Protein AF-A0A0F2P724-F1 (afdb_monomer_lite)

Radius of gyration: 30.45 Å; chains: 1; bounding box: 116×61×72 Å

pLDDT: mean 77.19, std 23.17, range [33.53, 98.69]

Sequence (211 aa):
MTTSTTKPRIDMAQFLTLSVNTLHNYFFNVPKEKSRRLYKEIAAGESVGIATLTVGDTKESGSKEPGNKEPGSKENGIKLKLCLDQSEFKGHLTFHLFQGALGMMLRNIADKIQRKADLNIFTSSETGEILIHLPGLVEDRGHLNVLVMGIAPSKTGALIKLQFLDSDQFRKDNPQAAAAAAANDSEPDSGEEESSASEQQHEHSGGQSPQ

Secondary structure (DSSP, 8-state):
------PPPPPHHHHHHHHHHHHHIIIIIS-HHHHHHHHHHHHTT--EEEEEEES---S-----------TT----EEEEEEEEE-TT--S---HHHHHHHHHHHHHHHHHHHHTT----EEE-TTT--EEEEEEEEEEETTEEEEEEEEEEEETTEEEEEEEEE-THHHHSS-HHHHHHHHTTS--------------------------

Foldseek 3Di:
DDPPPPQDDQDPLNVLVVVLVQLCCQQPVDPNVRNVVVVVCQVVVHWAWRDWAQSDDPDDPDDDDDDDDDPDDPRLTAIEIEHEACVQPDDDDDSVQVSQFSVQQSVQQVVCSVVVHDQCWDADPVQRKIWRPRWRWDDDPLDIWTWTWIWRDDPRHIYIYTYIDHCVVVCVVDVVNVVSNVVVPPDPPPDDDDDDDDDDDDDDDDDDDDD

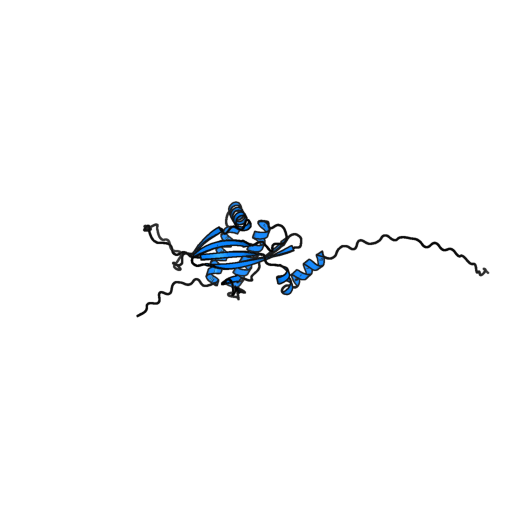Structure (mmCIF, N/CA/C/O backbone):
data_AF-A0A0F2P724-F1
#
_entry.id   AF-A0A0F2P724-F1
#
loop_
_atom_site.group_PDB
_atom_site.id
_atom_site.type_symbol
_atom_site.label_atom_id
_atom_site.label_alt_id
_atom_site.label_comp_id
_atom_site.label_asym_id
_atom_site.label_entity_id
_atom_site.label_seq_id
_atom_site.pdbx_PDB_ins_code
_atom_site.Cartn_x
_atom_site.Cartn_y
_atom_site.Cartn_z
_atom_site.occupancy
_atom_site.B_iso_or_equiv
_atom_site.auth_seq_id
_atom_site.auth_comp_id
_atom_site.auth_asym_id
_atom_site.auth_atom_id
_atom_site.pdbx_PDB_model_num
ATOM 1 N N . MET A 1 1 ? -24.849 6.753 37.876 1.00 36.88 1 MET A N 1
ATOM 2 C CA . MET A 1 1 ? -24.812 5.681 36.859 1.00 36.88 1 MET A CA 1
ATOM 3 C C . MET A 1 1 ? -24.185 6.259 35.601 1.00 36.88 1 MET A C 1
ATOM 5 O O . MET A 1 1 ? -24.828 7.041 34.918 1.00 36.88 1 MET A O 1
ATOM 9 N N . THR A 1 2 ? -22.905 5.991 35.354 1.00 37.28 2 THR A N 1
ATOM 10 C CA . THR A 1 2 ? -22.197 6.449 34.150 1.00 37.28 2 THR A CA 1
ATOM 11 C C . THR A 1 2 ? -22.374 5.401 33.056 1.00 37.28 2 THR A C 1
ATOM 13 O O . THR A 1 2 ? -21.782 4.326 33.126 1.00 37.28 2 THR A O 1
ATOM 16 N N . THR A 1 3 ? -23.214 5.676 32.061 1.00 39.97 3 THR A N 1
ATOM 17 C CA . THR A 1 3 ? -23.313 4.845 30.858 1.00 39.97 3 THR A CA 1
ATOM 18 C C . THR A 1 3 ? -22.093 5.116 29.981 1.00 39.97 3 THR A C 1
ATOM 20 O O . THR A 1 3 ? -22.039 6.118 29.269 1.00 39.97 3 THR A O 1
ATOM 23 N N . SER A 1 4 ? -21.086 4.246 30.060 1.00 36.34 4 SER A N 1
ATOM 24 C CA . SER A 1 4 ? -19.967 4.235 29.118 1.00 36.34 4 SER A CA 1
ATOM 25 C C . SER A 1 4 ? -20.488 3.834 27.740 1.00 36.34 4 SER A C 1
ATOM 27 O O . SER A 1 4 ? -20.669 2.654 27.455 1.00 36.34 4 SER A O 1
ATOM 29 N N . THR A 1 5 ? -20.745 4.819 26.882 1.00 33.53 5 THR A N 1
ATOM 30 C CA . THR A 1 5 ? -20.994 4.610 25.454 1.00 33.53 5 THR A CA 1
ATOM 31 C C . THR A 1 5 ? -19.710 4.079 24.819 1.00 33.53 5 THR A C 1
ATOM 33 O O . THR A 1 5 ? -18.821 4.843 24.439 1.00 33.53 5 THR A O 1
ATOM 36 N N . THR A 1 6 ? -19.573 2.758 24.736 1.00 40.94 6 THR A N 1
ATOM 37 C CA . THR A 1 6 ? -18.490 2.086 24.014 1.00 40.94 6 THR A CA 1
ATOM 38 C C . THR A 1 6 ? -18.683 2.324 22.521 1.00 40.94 6 THR A C 1
ATOM 40 O O . THR A 1 6 ? -19.369 1.586 21.820 1.00 40.94 6 THR A O 1
ATOM 43 N N . LYS A 1 7 ? -18.087 3.413 22.030 1.00 46.66 7 LYS A N 1
ATOM 44 C CA . LYS A 1 7 ? -17.937 3.683 20.599 1.00 46.66 7 LYS A CA 1
ATOM 45 C C . LYS A 1 7 ? -17.267 2.457 19.954 1.00 46.66 7 LYS A C 1
ATOM 47 O O . LYS A 1 7 ? -16.232 2.033 20.478 1.00 46.66 7 LYS A O 1
ATOM 52 N N . PRO A 1 8 ? -17.808 1.879 18.866 1.00 49.69 8 PRO A N 1
ATOM 53 C CA . PRO A 1 8 ? -17.185 0.719 18.245 1.00 49.69 8 PRO A CA 1
ATOM 54 C C . PRO A 1 8 ? -15.768 1.095 17.803 1.00 49.69 8 PRO A C 1
ATOM 56 O O . PRO A 1 8 ? -15.571 2.069 17.072 1.00 49.69 8 PRO A O 1
ATOM 59 N N . ARG A 1 9 ? -14.771 0.368 18.309 1.00 62.56 9 ARG A N 1
ATOM 60 C CA . ARG A 1 9 ? -13.374 0.490 17.888 1.00 62.56 9 ARG A CA 1
ATOM 61 C C . ARG A 1 9 ? -13.137 -0.573 16.824 1.00 62.56 9 ARG A C 1
ATOM 63 O O . ARG A 1 9 ? -13.278 -1.752 17.123 1.00 62.56 9 ARG A O 1
ATOM 70 N N . ILE A 1 10 ? -12.815 -0.153 15.603 1.00 71.62 10 ILE A N 1
ATOM 71 C CA . ILE A 1 10 ? -12.308 -1.070 14.576 1.00 71.62 10 ILE A CA 1
ATOM 72 C C . ILE A 1 10 ? -10.953 -1.583 15.070 1.00 71.62 10 ILE A C 1
ATOM 74 O O . ILE A 1 10 ? -10.085 -0.774 15.410 1.00 71.62 10 ILE A O 1
ATOM 78 N N . ASP A 1 11 ? -10.789 -2.903 15.153 1.00 83.75 11 ASP A N 1
ATOM 79 C CA . ASP A 1 11 ? -9.491 -3.502 15.469 1.00 83.75 11 ASP A CA 1
ATOM 80 C C . ASP A 1 11 ? -8.551 -3.471 14.246 1.00 83.75 11 ASP A C 1
ATOM 82 O O . ASP A 1 11 ? -8.979 -3.274 13.106 1.00 83.75 11 ASP A O 1
ATOM 86 N N . MET A 1 12 ? -7.244 -3.636 14.466 1.00 85.94 12 MET A N 1
ATOM 87 C CA . MET A 1 12 ? -6.259 -3.512 13.384 1.00 85.94 12 MET A CA 1
ATOM 88 C C . MET A 1 12 ? -6.450 -4.565 12.282 1.00 85.94 12 MET A C 1
ATOM 90 O O . MET A 1 12 ? -6.282 -4.260 11.104 1.00 85.94 12 MET A O 1
ATOM 94 N N . ALA A 1 13 ? -6.839 -5.792 12.632 1.00 86.94 13 ALA A N 1
ATOM 95 C CA . ALA A 1 13 ? -7.045 -6.855 11.652 1.00 86.94 13 ALA A CA 1
ATOM 96 C C . ALA A 1 13 ? -8.254 -6.556 10.750 1.00 86.94 13 ALA A C 1
ATOM 98 O O . ALA A 1 13 ? -8.183 -6.739 9.533 1.00 86.94 13 ALA A O 1
ATOM 99 N N . GLN A 1 14 ? -9.340 -6.030 11.318 1.00 87.69 14 GLN A N 1
ATOM 100 C CA . GLN A 1 14 ? -10.505 -5.545 10.582 1.00 87.69 14 GLN A CA 1
ATOM 101 C C . GLN A 1 14 ? -10.135 -4.363 9.685 1.00 87.69 14 GLN A C 1
ATOM 103 O O . GLN A 1 14 ? -10.486 -4.358 8.504 1.00 87.69 14 GLN A O 1
ATOM 108 N N . PHE A 1 15 ? -9.385 -3.389 10.209 1.00 88.62 15 PHE A N 1
ATOM 109 C CA . PHE A 1 15 ? -8.918 -2.246 9.425 1.00 88.62 15 PHE A CA 1
ATOM 110 C C . PHE A 1 15 ? -8.060 -2.685 8.231 1.00 88.62 15 PHE A C 1
ATOM 112 O O . PHE A 1 15 ? -8.275 -2.221 7.109 1.00 88.62 15 PHE A O 1
ATOM 119 N N . LEU A 1 16 ? -7.115 -3.602 8.447 1.00 91.75 16 LEU A N 1
ATOM 120 C CA . LEU A 1 16 ? -6.257 -4.131 7.390 1.00 91.75 16 LEU A CA 1
ATOM 121 C C . LEU A 1 16 ? -7.041 -4.956 6.380 1.00 91.75 16 LEU A C 1
ATOM 123 O O . LEU A 1 16 ? -6.823 -4.795 5.187 1.00 91.75 16 LEU A O 1
ATOM 127 N N . THR A 1 17 ? -8.000 -5.766 6.823 1.00 92.88 17 THR A N 1
ATOM 128 C CA . THR A 1 17 ? -8.885 -6.512 5.917 1.00 92.88 17 THR A CA 1
ATOM 129 C C . THR A 1 17 ? -9.632 -5.557 4.982 1.00 92.88 17 THR A C 1
ATOM 131 O O . THR A 1 17 ? -9.644 -5.747 3.767 1.00 92.88 17 THR A O 1
ATOM 134 N N . LEU A 1 18 ? -10.208 -4.483 5.531 1.00 92.38 18 LEU A N 1
ATOM 135 C CA . LEU A 1 18 ? -10.899 -3.456 4.747 1.00 92.38 18 LEU A CA 1
ATOM 136 C C . LEU A 1 18 ? -9.941 -2.727 3.799 1.00 92.38 18 LEU A C 1
ATOM 138 O O . LEU A 1 18 ? -10.279 -2.506 2.636 1.00 92.38 18 LEU A O 1
ATOM 142 N N . SER A 1 19 ? -8.742 -2.393 4.273 1.00 92.69 19 SER A N 1
ATOM 143 C CA . SER A 1 19 ? -7.709 -1.719 3.482 1.00 92.69 19 SER A CA 1
ATOM 144 C C . SER A 1 19 ? -7.238 -2.586 2.315 1.00 92.69 19 SER A C 1
ATOM 146 O O . SER A 1 19 ? -7.222 -2.122 1.178 1.00 92.69 19 SER A O 1
ATOM 148 N N . VAL A 1 20 ? -6.939 -3.863 2.567 1.00 95.06 20 VAL A N 1
ATOM 149 C CA . VAL A 1 20 ? -6.518 -4.836 1.552 1.00 95.06 20 VAL A CA 1
ATOM 150 C C . VAL A 1 20 ? -7.600 -5.017 0.497 1.00 95.06 20 VAL A C 1
ATOM 152 O O . VAL A 1 20 ? -7.312 -4.893 -0.690 1.00 95.06 20 VAL A O 1
ATOM 155 N N . ASN A 1 21 ? -8.852 -5.222 0.912 1.00 95.44 21 ASN A N 1
ATOM 156 C CA . ASN A 1 21 ? -9.972 -5.369 -0.018 1.00 95.44 21 ASN A CA 1
ATOM 157 C C . ASN A 1 21 ? -10.201 -4.098 -0.844 1.00 95.44 21 ASN A C 1
ATOM 159 O O . ASN A 1 21 ? -10.448 -4.178 -2.047 1.00 95.44 21 ASN A O 1
ATOM 163 N N . THR A 1 22 ? -10.077 -2.923 -0.221 1.00 95.44 22 THR A N 1
ATOM 164 C CA . THR A 1 22 ? -10.205 -1.635 -0.913 1.00 95.44 22 THR A CA 1
ATOM 165 C C . THR A 1 22 ? -9.114 -1.492 -1.972 1.00 95.44 22 THR A C 1
ATOM 167 O O . THR A 1 22 ? -9.423 -1.277 -3.142 1.00 95.44 22 THR A O 1
ATOM 170 N N . LEU A 1 23 ? -7.844 -1.678 -1.605 1.00 97.44 23 LEU A N 1
ATOM 171 C CA . LEU A 1 23 ? -6.720 -1.573 -2.538 1.00 97.44 23 LEU A CA 1
ATOM 172 C C . LEU A 1 23 ? -6.806 -2.614 -3.656 1.00 97.44 23 LEU A C 1
ATOM 174 O O . LEU A 1 23 ? -6.613 -2.274 -4.824 1.00 97.44 23 LEU A O 1
ATOM 178 N N . HIS A 1 24 ? -7.166 -3.854 -3.323 1.00 97.50 24 HIS A N 1
ATOM 179 C CA . HIS A 1 24 ? -7.385 -4.895 -4.318 1.00 97.50 24 HIS A CA 1
ATOM 180 C C . HIS A 1 24 ? -8.460 -4.465 -5.326 1.00 97.50 24 HIS A C 1
ATOM 182 O O . HIS A 1 24 ? -8.266 -4.556 -6.536 1.00 97.50 24 HIS A O 1
ATOM 188 N N . ASN A 1 25 ? -9.578 -3.914 -4.849 1.00 96.44 25 ASN A N 1
ATOM 189 C CA . ASN A 1 25 ? -10.644 -3.459 -5.730 1.00 96.44 25 ASN A CA 1
ATOM 190 C C . ASN A 1 25 ? -10.170 -2.342 -6.679 1.00 96.44 25 ASN A C 1
ATOM 192 O O . ASN A 1 25 ? -10.345 -2.447 -7.891 1.00 96.44 25 ASN A O 1
ATOM 196 N N . TYR A 1 26 ? -9.506 -1.312 -6.144 1.00 96.88 26 TYR A N 1
ATOM 197 C CA . TYR A 1 26 ? -9.049 -0.144 -6.909 1.00 96.88 26 TYR A CA 1
ATOM 198 C C . TYR A 1 26 ? -7.956 -0.442 -7.945 1.00 96.88 26 TYR A C 1
ATOM 200 O O . TYR A 1 26 ? -7.881 0.250 -8.965 1.00 96.88 26 TYR A O 1
ATOM 208 N N . PHE A 1 27 ? -7.111 -1.447 -7.714 1.00 98.06 27 PHE A N 1
ATOM 209 C CA . PHE A 1 27 ? -5.976 -1.737 -8.597 1.00 98.06 27 PHE A CA 1
ATOM 210 C C . PHE A 1 27 ? -6.113 -3.021 -9.421 1.00 98.06 27 PHE A C 1
ATOM 212 O O . PHE A 1 27 ? -5.366 -3.177 -10.386 1.00 98.06 27 PHE A O 1
ATOM 219 N N . PHE A 1 28 ? -7.058 -3.908 -9.089 1.00 97.94 28 PHE A N 1
ATOM 220 C CA . PHE A 1 28 ? -7.191 -5.213 -9.752 1.00 97.94 28 PHE A CA 1
ATOM 221 C C . PHE A 1 28 ? -8.598 -5.516 -10.281 1.00 97.94 28 PHE A C 1
ATOM 223 O O . PHE A 1 28 ? -8.707 -6.213 -11.285 1.00 97.94 28 PHE A O 1
ATOM 230 N N . ASN A 1 29 ? -9.664 -4.981 -9.671 1.00 96.56 29 ASN A N 1
ATOM 231 C CA . ASN A 1 29 ? -11.043 -5.338 -10.050 1.00 96.56 29 ASN A CA 1
ATOM 232 C C . ASN A 1 29 ? -11.779 -4.260 -10.862 1.00 96.56 29 ASN A C 1
ATOM 234 O O . ASN A 1 29 ? -12.839 -4.530 -11.427 1.00 96.56 29 ASN A O 1
ATOM 238 N N . VAL A 1 30 ? -11.257 -3.035 -10.921 1.00 94.81 30 VAL A N 1
ATOM 239 C CA . VAL A 1 30 ? -11.812 -1.965 -11.766 1.00 94.81 30 VAL A CA 1
ATOM 240 C C . VAL A 1 30 ? -11.140 -1.948 -13.148 1.00 94.81 30 VAL A C 1
ATOM 242 O O . VAL A 1 30 ? -10.042 -2.482 -13.305 1.00 94.81 30 VAL A O 1
ATOM 245 N N . PRO A 1 31 ? -11.752 -1.306 -14.165 1.00 97.50 31 PRO A N 1
ATOM 246 C CA . PRO A 1 31 ? -11.112 -1.123 -15.466 1.00 97.50 31 PRO A CA 1
ATOM 247 C C . PRO A 1 31 ? -9.717 -0.495 -15.355 1.00 97.50 31 PRO A C 1
ATOM 249 O O . PRO A 1 31 ? -9.506 0.444 -14.578 1.00 97.50 31 PRO A O 1
ATOM 252 N N . LYS A 1 32 ? -8.780 -0.986 -16.172 1.00 95.56 32 LYS A N 1
ATOM 253 C CA . LYS A 1 32 ? -7.346 -0.647 -16.130 1.00 95.56 32 LYS A CA 1
ATOM 254 C C . LYS A 1 32 ? -7.085 0.857 -16.220 1.00 95.56 32 LYS A C 1
ATOM 256 O O . LYS A 1 32 ? -6.136 1.358 -15.621 1.00 95.56 32 LYS A O 1
ATOM 261 N N . GLU A 1 33 ? -7.928 1.588 -16.937 1.00 97.56 33 GLU A N 1
ATOM 262 C CA . GLU A 1 33 ? -7.869 3.041 -17.091 1.00 97.56 33 GLU A CA 1
ATOM 263 C C . GLU A 1 33 ? -8.067 3.753 -15.747 1.00 97.56 33 GLU A C 1
ATOM 265 O O . GLU A 1 33 ? -7.334 4.693 -15.435 1.00 97.56 33 GLU A O 1
ATOM 270 N N . LYS A 1 34 ? -9.010 3.280 -14.920 1.00 96.94 34 LYS A N 1
ATOM 271 C CA . LYS A 1 34 ? -9.285 3.848 -13.591 1.00 96.94 34 LYS A CA 1
ATOM 272 C C . LYS A 1 34 ? -8.135 3.573 -12.627 1.00 96.94 34 LYS A C 1
ATOM 274 O O . LYS A 1 34 ? -7.678 4.499 -11.961 1.00 96.94 34 LYS A O 1
ATOM 279 N N . SER A 1 35 ? -7.620 2.343 -12.606 1.00 97.75 35 SER A N 1
ATOM 280 C CA . SER A 1 35 ? -6.461 1.987 -11.777 1.00 97.75 35 SER A CA 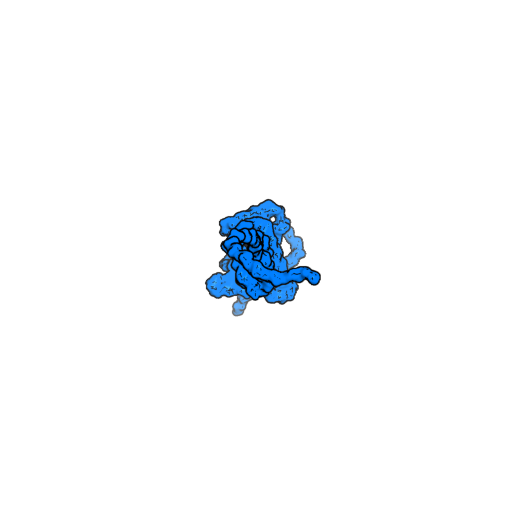1
ATOM 281 C C . SER A 1 35 ? -5.218 2.788 -12.163 1.00 97.75 35 SER A C 1
ATOM 283 O O . SER A 1 35 ? -4.510 3.292 -11.296 1.00 97.75 35 SER A O 1
ATOM 285 N N . ARG A 1 36 ? -4.973 2.972 -13.469 1.00 98.12 36 ARG A N 1
ATOM 286 C CA . ARG A 1 36 ? -3.859 3.792 -13.969 1.00 98.12 36 ARG A CA 1
ATOM 287 C C . ARG A 1 36 ? -4.011 5.262 -13.630 1.00 98.12 36 ARG A C 1
ATOM 289 O O . ARG A 1 36 ? -3.006 5.911 -13.362 1.00 98.12 36 ARG A O 1
ATOM 296 N N . ARG A 1 37 ? -5.233 5.794 -13.666 1.00 98.06 37 ARG A N 1
ATOM 297 C CA . ARG A 1 37 ? -5.498 7.172 -13.251 1.00 98.06 37 ARG A CA 1
ATOM 298 C C . ARG A 1 37 ? -5.157 7.365 -11.775 1.00 98.06 37 ARG A C 1
ATOM 300 O O . ARG A 1 37 ? -4.348 8.233 -11.478 1.00 98.06 37 ARG A O 1
ATOM 307 N N . LEU A 1 38 ? -5.688 6.515 -10.895 1.00 98.12 38 LEU A N 1
ATOM 308 C CA . LEU A 1 38 ? -5.377 6.576 -9.466 1.00 98.12 38 LEU A CA 1
ATOM 309 C C . LEU A 1 38 ? -3.871 6.435 -9.210 1.00 98.12 38 LEU A C 1
ATOM 311 O O . LEU A 1 38 ? -3.312 7.204 -8.439 1.00 98.12 38 LEU A O 1
ATOM 315 N N . TYR A 1 39 ? -3.207 5.493 -9.890 1.00 98.56 39 TYR A N 1
ATOM 316 C CA . TYR A 1 39 ? -1.754 5.343 -9.807 1.00 98.56 39 TYR A CA 1
ATOM 317 C C . TYR A 1 39 ? -1.013 6.630 -10.185 1.00 98.56 39 TYR A C 1
ATOM 319 O O . TYR A 1 39 ? -0.100 7.027 -9.475 1.00 98.56 39 TYR A O 1
ATOM 327 N N . LYS A 1 40 ? -1.398 7.292 -11.283 1.00 98.31 40 LYS A N 1
ATOM 328 C CA . LYS A 1 40 ? -0.759 8.546 -11.708 1.00 98.31 40 LYS A CA 1
ATOM 329 C C . LYS A 1 40 ? -0.914 9.652 -10.665 1.00 98.31 40 LYS A C 1
ATOM 331 O O . LYS A 1 40 ? 0.051 10.364 -10.427 1.00 98.31 40 LYS A O 1
ATOM 336 N N . GLU A 1 41 ? -2.096 9.772 -10.062 1.00 98.31 41 GLU A N 1
ATOM 337 C CA . GLU A 1 41 ? -2.372 10.758 -9.008 1.00 98.31 41 GLU A CA 1
ATOM 338 C C . GLU A 1 41 ? -1.454 10.506 -7.794 1.00 98.31 41 GLU A C 1
ATOM 340 O O . GLU A 1 41 ? -0.684 11.379 -7.401 1.00 98.31 41 GLU A O 1
ATOM 345 N N . ILE A 1 42 ? -1.415 9.277 -7.262 1.00 98.38 42 ILE A N 1
ATOM 346 C CA . ILE A 1 42 ? -0.565 8.974 -6.094 1.00 98.38 42 ILE A CA 1
ATOM 347 C C . ILE A 1 42 ? 0.938 8.986 -6.413 1.00 98.38 42 ILE A C 1
ATOM 349 O O . ILE A 1 42 ? 1.726 9.398 -5.569 1.00 98.38 42 ILE A O 1
ATOM 353 N N . ALA A 1 43 ? 1.353 8.583 -7.620 1.00 97.00 43 ALA A N 1
ATOM 354 C CA . ALA A 1 43 ? 2.754 8.620 -8.052 1.00 97.00 43 ALA A CA 1
ATOM 355 C C . ALA A 1 43 ? 3.264 10.051 -8.293 1.00 97.00 43 ALA A C 1
ATOM 357 O O . ALA A 1 43 ? 4.472 10.280 -8.276 1.00 97.00 43 ALA A O 1
ATOM 358 N N . ALA A 1 44 ? 2.360 11.019 -8.480 1.00 96.75 44 ALA A N 1
ATOM 359 C CA . ALA A 1 44 ? 2.680 12.446 -8.477 1.00 96.75 44 ALA A CA 1
ATOM 360 C C . ALA A 1 44 ? 2.827 13.027 -7.054 1.00 96.75 44 ALA A C 1
ATOM 362 O O . ALA A 1 44 ? 3.082 14.221 -6.905 1.00 96.75 44 ALA A O 1
ATOM 363 N N . GLY A 1 45 ? 2.675 12.201 -6.011 1.00 94.44 45 GLY A N 1
ATOM 364 C CA . GLY A 1 45 ? 2.746 12.607 -4.606 1.00 94.44 45 GLY A CA 1
ATOM 365 C C . GLY A 1 45 ? 1.404 13.045 -4.014 1.00 94.44 45 GLY A C 1
ATOM 366 O O . GLY A 1 45 ? 1.364 13.546 -2.888 1.00 94.44 45 GLY A O 1
ATOM 367 N N . GLU A 1 46 ? 0.291 12.871 -4.733 1.00 96.75 46 GLU A N 1
ATOM 368 C CA . GLU A 1 46 ? -1.024 13.245 -4.217 1.00 96.75 46 GLU A CA 1
ATOM 369 C C . GLU A 1 46 ? -1.542 12.253 -3.163 1.00 96.75 46 GLU A C 1
ATOM 371 O O . GLU A 1 46 ? -1.249 11.056 -3.168 1.00 96.75 46 GLU A O 1
ATOM 376 N N . SER A 1 47 ? -2.375 12.765 -2.253 1.00 96.62 47 SER A N 1
ATOM 377 C CA . SER A 1 47 ? -3.135 11.952 -1.300 1.00 96.62 47 SER A CA 1
ATOM 378 C C . SER A 1 47 ? -4.597 11.866 -1.730 1.00 96.62 47 SER A C 1
ATOM 380 O O . SER A 1 47 ? -5.375 12.797 -1.503 1.00 96.62 47 SER A O 1
ATOM 382 N N . VAL A 1 48 ? -4.988 10.732 -2.305 1.00 97.31 48 VAL A N 1
ATOM 383 C CA . VAL A 1 48 ? -6.305 10.528 -2.921 1.00 97.31 48 VAL A CA 1
ATOM 384 C C . VAL A 1 48 ? -7.256 9.828 -1.951 1.00 97.31 48 VAL A C 1
ATOM 386 O O . VAL A 1 48 ? -6.889 8.860 -1.292 1.00 97.31 48 VAL A O 1
ATOM 389 N N . GLY A 1 49 ? -8.498 10.304 -1.832 1.00 95.88 49 GLY A N 1
ATOM 390 C CA . GLY A 1 49 ? -9.527 9.633 -1.030 1.00 95.88 49 GLY A CA 1
ATOM 391 C C . GLY A 1 49 ? -10.032 8.360 -1.714 1.00 95.88 49 GLY A C 1
ATOM 392 O O . GLY A 1 49 ? -10.484 8.429 -2.853 1.00 95.88 49 GLY A O 1
ATOM 393 N N . ILE A 1 50 ? -9.991 7.220 -1.018 1.00 94.06 50 ILE A N 1
ATOM 394 C CA . ILE A 1 50 ? -10.333 5.904 -1.597 1.00 94.06 50 ILE A CA 1
ATOM 395 C C . ILE A 1 50 ? -11.518 5.210 -0.920 1.00 94.06 50 ILE A C 1
ATOM 397 O O . ILE A 1 50 ? -12.152 4.360 -1.527 1.00 94.06 50 ILE A O 1
ATOM 401 N N . ALA A 1 51 ? -11.860 5.549 0.323 1.00 90.25 51 ALA A N 1
ATOM 402 C CA . ALA A 1 51 ? -13.039 4.985 0.981 1.00 90.25 51 ALA A CA 1
ATOM 403 C C . ALA A 1 51 ? -13.484 5.844 2.167 1.00 90.25 51 ALA A C 1
ATOM 405 O O . ALA A 1 51 ? -12.727 6.658 2.694 1.00 90.25 51 ALA A O 1
ATOM 406 N N . THR A 1 52 ? -14.720 5.641 2.612 1.00 87.31 52 THR A N 1
ATOM 407 C CA . THR A 1 52 ? -15.208 6.124 3.907 1.00 87.31 52 THR A CA 1
ATOM 408 C C . THR A 1 52 ? -15.816 4.936 4.638 1.00 87.31 52 THR A C 1
ATOM 410 O O . THR A 1 52 ? -16.781 4.354 4.155 1.00 87.31 52 THR A O 1
ATOM 413 N N . LEU A 1 53 ? -15.238 4.549 5.774 1.00 79.12 53 LEU A N 1
ATOM 414 C CA . LEU A 1 53 ? -15.742 3.445 6.586 1.00 79.12 53 LEU A CA 1
ATOM 415 C C . LEU A 1 53 ? -16.820 3.972 7.528 1.00 79.12 53 LEU A C 1
ATOM 417 O O . LEU A 1 53 ? -16.527 4.761 8.427 1.00 79.12 53 LEU A O 1
ATOM 421 N N . THR A 1 54 ? -18.062 3.542 7.351 1.00 73.25 54 THR A N 1
ATOM 422 C CA . THR A 1 54 ? -19.149 3.861 8.277 1.00 73.25 54 THR A CA 1
ATOM 423 C C . THR A 1 54 ? -19.091 2.916 9.472 1.00 73.25 54 THR A C 1
ATOM 425 O O . THR A 1 54 ? -19.264 1.706 9.343 1.00 73.25 54 THR A O 1
ATOM 428 N N . VAL A 1 55 ? -18.825 3.463 10.659 1.00 62.09 55 VAL A N 1
ATOM 429 C CA . VAL A 1 55 ? -18.854 2.693 11.907 1.00 62.09 55 VAL A CA 1
ATOM 430 C C . VAL A 1 55 ? -20.306 2.597 12.370 1.00 62.09 55 VAL A C 1
ATOM 432 O O . VAL A 1 55 ? -20.779 3.435 13.134 1.00 62.09 55 VAL A O 1
ATOM 435 N N . GLY A 1 56 ? -21.022 1.604 11.854 1.00 52.28 56 GLY A N 1
ATOM 436 C CA . GLY A 1 56 ? -22.427 1.365 12.170 1.00 52.28 56 GLY A CA 1
ATOM 437 C C . GLY A 1 56 ? -23.069 0.479 11.118 1.00 52.28 56 GLY A C 1
ATOM 438 O O . GLY A 1 56 ? -23.621 1.013 10.172 1.00 52.28 56 GLY A O 1
ATOM 439 N N . ASP A 1 57 ? -22.873 -0.837 11.259 1.00 42.03 57 ASP A N 1
ATOM 440 C CA . ASP A 1 57 ? -23.757 -1.936 10.822 1.00 42.03 57 ASP A CA 1
ATOM 441 C C . ASP A 1 57 ? -22.946 -3.202 10.504 1.00 42.03 57 ASP A C 1
ATOM 443 O O . ASP A 1 57 ? -22.882 -3.693 9.382 1.00 42.03 57 ASP A O 1
ATOM 447 N N . THR A 1 58 ? -22.367 -3.818 11.538 1.00 40.19 58 THR A N 1
ATOM 448 C CA . THR A 1 58 ? -22.257 -5.283 11.565 1.00 40.19 58 THR A CA 1
ATOM 449 C C . THR A 1 58 ? -23.630 -5.859 11.910 1.00 40.19 58 THR A C 1
ATOM 451 O O . THR A 1 58 ? -23.843 -6.387 12.997 1.00 40.19 58 THR A O 1
ATOM 454 N N . LYS A 1 59 ? -24.583 -5.735 10.982 1.00 37.06 59 LYS A N 1
ATOM 455 C CA . LYS A 1 59 ? -25.749 -6.617 10.879 1.00 37.06 59 LYS A CA 1
ATOM 456 C C . LYS A 1 59 ? -26.094 -6.807 9.408 1.00 37.06 59 LYS A C 1
ATOM 458 O O . LYS A 1 59 ? -26.450 -5.857 8.732 1.00 37.06 59 LYS A O 1
ATOM 463 N N . GLU A 1 60 ? -25.929 -8.055 8.984 1.00 34.09 60 GLU A N 1
ATOM 464 C CA . GLU A 1 60 ? -26.587 -8.736 7.868 1.00 34.09 60 GLU A CA 1
ATOM 465 C C . GLU A 1 60 ? -26.803 -7.966 6.559 1.00 34.09 60 GLU A C 1
ATOM 467 O O . GLU A 1 60 ? -27.631 -7.071 6.430 1.00 34.09 60 GLU A O 1
ATOM 472 N N . SER A 1 61 ? -26.146 -8.494 5.525 1.00 43.06 61 SER A N 1
ATOM 473 C CA . SER A 1 61 ? -26.711 -8.617 4.183 1.00 43.06 61 SER A CA 1
ATOM 474 C C . SER A 1 61 ? -28.209 -8.949 4.257 1.00 43.06 61 SER A C 1
ATOM 476 O O . SER A 1 61 ? -28.588 -10.096 4.475 1.00 43.06 61 SER A O 1
ATOM 478 N N . GLY A 1 62 ? -29.055 -7.943 4.075 1.00 33.97 62 GLY A N 1
ATOM 479 C CA . GLY A 1 62 ? -30.500 -8.072 4.156 1.00 33.97 62 GLY A CA 1
ATOM 480 C C . GLY A 1 62 ? -31.146 -6.788 3.667 1.00 33.97 62 GLY A C 1
ATOM 481 O O . GLY A 1 62 ? -31.189 -5.794 4.384 1.00 33.97 62 GLY A O 1
ATOM 482 N N . SER A 1 63 ? -31.586 -6.821 2.413 1.00 46.47 63 SER A N 1
ATOM 483 C CA . SER A 1 63 ? -32.430 -5.854 1.713 1.00 46.47 63 SER A CA 1
ATOM 484 C C . SER A 1 63 ? -33.180 -4.878 2.630 1.00 46.47 63 SER A C 1
ATOM 486 O O . SER A 1 63 ? -34.078 -5.287 3.364 1.00 46.47 63 SER A O 1
ATOM 488 N N . LYS A 1 64 ? -32.886 -3.577 2.533 1.00 33.75 64 LYS A N 1
ATOM 489 C CA . LYS A 1 64 ? -33.812 -2.531 2.984 1.00 33.75 64 LYS A CA 1
ATOM 490 C C . LYS A 1 64 ? -33.966 -1.452 1.920 1.00 33.75 64 LYS A C 1
ATOM 492 O O . LYS A 1 64 ? -32.991 -0.888 1.433 1.00 33.75 64 LYS A O 1
ATOM 497 N N . GLU A 1 65 ? -35.228 -1.253 1.559 1.00 36.34 65 GLU A N 1
ATOM 498 C CA . GLU A 1 65 ? -35.768 -0.275 0.620 1.00 36.34 65 GLU A CA 1
ATOM 499 C C . GLU A 1 65 ? -35.333 1.176 0.909 1.00 36.34 65 GLU A C 1
ATOM 501 O O . GLU A 1 65 ? -34.989 1.511 2.048 1.00 36.34 65 GLU A O 1
ATOM 506 N N . PRO A 1 66 ? -35.383 2.068 -0.101 1.00 45.62 66 PRO A N 1
ATOM 507 C CA . PRO A 1 66 ? -34.982 3.462 0.034 1.00 45.62 66 PRO A CA 1
ATOM 508 C C . PRO A 1 66 ? -36.080 4.270 0.744 1.00 45.62 66 PRO A C 1
ATOM 510 O O . PRO A 1 66 ? -36.907 4.922 0.113 1.00 45.62 66 PRO A O 1
ATOM 513 N N . GLY A 1 67 ? -36.095 4.229 2.074 1.00 40.97 67 GLY A N 1
ATOM 514 C CA . GLY A 1 67 ? -36.961 5.060 2.912 1.00 40.97 67 GLY A CA 1
ATOM 515 C C . GLY A 1 67 ? -36.210 6.255 3.502 1.00 40.97 67 GLY A C 1
ATOM 516 O O . GLY A 1 67 ? -35.385 6.074 4.388 1.00 40.97 67 GLY A O 1
ATOM 517 N N . ASN A 1 68 ? -36.512 7.457 3.000 1.00 44.38 68 ASN A N 1
ATOM 518 C CA . ASN A 1 68 ? -36.319 8.781 3.617 1.00 44.38 68 ASN A CA 1
ATOM 519 C C . ASN A 1 68 ? -35.035 9.013 4.456 1.00 44.38 68 ASN A C 1
ATOM 521 O O . ASN A 1 68 ? -35.029 8.856 5.675 1.00 44.38 68 ASN A O 1
ATOM 525 N N . LYS A 1 69 ? -33.961 9.511 3.821 1.00 38.75 69 LYS A N 1
ATOM 526 C CA . LYS A 1 69 ? -32.844 10.149 4.543 1.00 38.75 69 LYS A CA 1
ATOM 527 C C . LYS A 1 69 ? -33.239 11.580 4.941 1.00 38.75 69 LYS A C 1
ATOM 529 O O . LYS A 1 69 ? -33.413 12.429 4.070 1.00 38.75 69 LYS A O 1
ATOM 534 N N . GLU A 1 70 ? -33.345 11.855 6.242 1.00 38.53 70 GLU A N 1
ATOM 535 C CA . GLU A 1 70 ? -33.384 13.226 6.773 1.00 38.53 70 GLU A CA 1
ATOM 536 C C . GLU A 1 70 ? -32.100 13.996 6.382 1.00 38.53 70 GLU A C 1
ATOM 538 O O . GLU A 1 70 ? -30.992 13.460 6.508 1.00 38.53 70 GLU A O 1
ATOM 543 N N . PRO A 1 71 ? -32.193 15.259 5.926 1.00 40.03 71 PRO A N 1
ATOM 544 C CA . PRO A 1 71 ? -31.032 16.058 5.562 1.00 40.03 71 PRO A CA 1
ATOM 545 C C . PRO A 1 71 ? -30.390 16.635 6.832 1.00 40.03 71 PRO A C 1
ATOM 547 O O . PRO A 1 71 ? -30.717 17.736 7.264 1.00 40.03 71 PRO A O 1
ATOM 550 N N . GLY A 1 72 ? -29.475 15.893 7.461 1.00 38.91 72 GLY A N 1
ATOM 551 C CA . GLY A 1 72 ? -28.751 16.420 8.628 1.00 38.91 72 GLY A CA 1
ATOM 552 C C . GLY A 1 72 ? -27.829 15.461 9.379 1.00 38.91 72 GLY A C 1
ATOM 553 O O . GLY A 1 72 ? -26.983 15.915 10.152 1.00 38.91 72 GLY A O 1
ATOM 554 N N . SER A 1 73 ? -27.916 14.150 9.153 1.00 40.62 73 SER A N 1
ATOM 555 C CA . SER A 1 73 ? -27.013 13.186 9.784 1.00 40.62 73 SER A CA 1
ATOM 556 C C . SER A 1 73 ? -25.628 13.248 9.135 1.00 40.62 73 SER A C 1
ATOM 558 O O . SER A 1 73 ? -25.395 12.669 8.075 1.00 40.62 73 SER A O 1
ATOM 560 N N . LYS A 1 74 ? -24.689 13.961 9.772 1.00 44.28 74 LYS A N 1
ATOM 561 C CA . LYS A 1 74 ? -23.251 13.849 9.490 1.00 44.28 74 LYS A CA 1
ATOM 562 C C . LYS A 1 74 ? -22.849 12.387 9.695 1.00 44.28 74 LYS A C 1
ATOM 564 O O . LYS A 1 74 ? -22.660 11.955 10.829 1.00 44.28 74 LYS A O 1
ATOM 569 N N . GLU A 1 75 ? -22.758 11.623 8.610 1.00 51.81 75 GLU A N 1
ATOM 570 C CA . GLU A 1 75 ? -22.229 10.262 8.636 1.00 51.81 75 GLU A CA 1
ATOM 571 C C . GLU A 1 75 ? -20.792 10.333 9.191 1.00 51.81 75 GLU A C 1
ATOM 573 O O . GLU A 1 75 ? -19.870 10.843 8.551 1.00 51.81 75 GLU A O 1
ATOM 578 N N . ASN A 1 76 ? -20.620 9.891 10.440 1.00 59.53 76 ASN A N 1
ATOM 579 C CA . ASN A 1 76 ? -19.354 9.875 11.176 1.00 59.53 76 ASN A CA 1
ATOM 580 C C . ASN A 1 76 ? -18.469 8.723 10.655 1.00 59.53 76 ASN A C 1
ATOM 582 O O . ASN A 1 76 ? -18.165 7.769 11.370 1.00 59.53 76 ASN A O 1
ATOM 586 N N . GLY A 1 77 ? -18.113 8.777 9.372 1.00 71.88 77 GLY A N 1
ATOM 587 C CA . GLY A 1 77 ? -17.276 7.778 8.720 1.00 71.88 77 GLY A CA 1
ATOM 588 C C . GLY A 1 77 ? -15.780 8.067 8.864 1.00 71.88 77 GLY A C 1
ATOM 589 O O . GLY A 1 77 ? -15.351 9.222 8.838 1.00 71.88 77 GLY A O 1
ATOM 590 N N . ILE A 1 78 ? -14.972 7.015 8.992 1.00 82.62 78 ILE A N 1
ATOM 591 C CA . ILE A 1 78 ? -13.506 7.086 8.962 1.00 82.62 78 ILE A CA 1
ATOM 592 C C . ILE A 1 78 ? -13.084 7.237 7.502 1.00 82.62 78 ILE A C 1
ATOM 594 O O . ILE A 1 78 ? -13.271 6.324 6.699 1.00 82.62 78 ILE A O 1
ATOM 598 N N . LYS A 1 79 ? -12.516 8.388 7.143 1.00 90.31 79 LYS A N 1
ATOM 599 C CA . LYS A 1 79 ? -12.051 8.645 5.773 1.00 90.31 79 LYS A CA 1
ATOM 600 C C . LYS A 1 79 ? -10.710 7.959 5.532 1.00 90.31 79 LYS A C 1
ATOM 602 O O . LYS A 1 79 ? -9.765 8.192 6.280 1.00 90.31 79 LYS A O 1
ATOM 607 N N . LEU A 1 80 ? -10.615 7.157 4.479 1.00 93.56 80 LEU A N 1
ATOM 608 C CA . LEU A 1 80 ? -9.365 6.550 4.037 1.00 93.56 80 LEU A CA 1
ATOM 609 C C . LEU A 1 80 ? -8.803 7.330 2.857 1.00 93.56 80 LEU A C 1
ATOM 611 O O . LEU A 1 80 ? -9.479 7.524 1.840 1.00 93.56 80 LEU A O 1
ATOM 615 N N . LYS A 1 81 ? -7.555 7.762 3.002 1.00 96.88 81 LYS A N 1
ATOM 616 C CA . LYS A 1 81 ? -6.750 8.318 1.916 1.00 96.88 81 LYS A CA 1
ATOM 617 C C . LYS A 1 81 ? -5.620 7.361 1.561 1.00 96.88 81 LYS A C 1
ATOM 619 O O . LYS A 1 81 ? -5.212 6.563 2.399 1.00 96.88 81 LYS A O 1
ATOM 624 N N . LEU A 1 82 ? -5.116 7.480 0.344 1.00 98.31 82 LEU A N 1
ATOM 625 C CA . LEU A 1 82 ? -4.002 6.718 -0.192 1.00 98.31 82 LEU A CA 1
ATOM 626 C C . LEU A 1 82 ? -2.947 7.672 -0.744 1.00 98.31 82 LEU A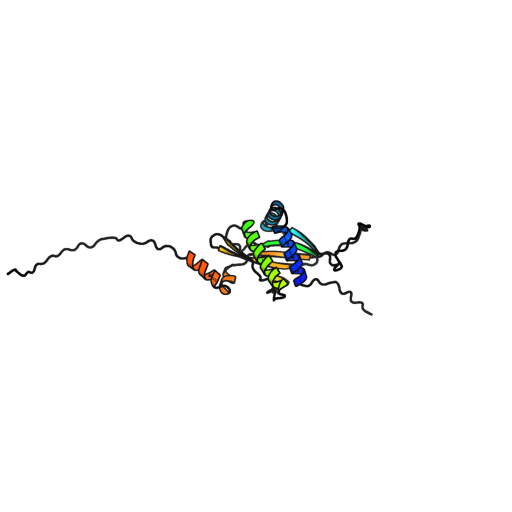 C 1
ATOM 628 O O . LEU A 1 82 ? -3.294 8.594 -1.479 1.00 98.31 82 LEU A O 1
ATOM 632 N N . CYS A 1 83 ? -1.682 7.417 -0.440 1.00 98.25 83 CYS A N 1
ATOM 633 C CA . CYS A 1 83 ? -0.551 8.025 -1.132 1.00 98.25 83 CYS A CA 1
ATOM 634 C C . CYS A 1 83 ? 0.531 6.980 -1.427 1.00 98.25 83 CYS A C 1
ATOM 636 O O . CYS A 1 83 ? 0.496 5.860 -0.902 1.00 98.25 83 CYS A O 1
ATOM 638 N N . LEU A 1 84 ? 1.476 7.364 -2.284 1.00 98.56 84 LEU A N 1
ATOM 639 C CA . LEU A 1 84 ? 2.643 6.571 -2.634 1.00 98.56 84 LEU A CA 1
ATOM 640 C C . LEU A 1 84 ? 3.910 7.386 -2.372 1.00 98.56 84 LEU A C 1
ATOM 642 O O . LEU A 1 84 ? 4.036 8.517 -2.833 1.00 98.56 84 LEU A O 1
ATOM 646 N N . ASP A 1 85 ? 4.846 6.785 -1.652 1.00 97.44 85 ASP A N 1
ATOM 647 C CA . ASP A 1 85 ? 6.208 7.263 -1.481 1.00 97.44 85 ASP A CA 1
ATOM 648 C C . ASP A 1 85 ? 7.144 6.326 -2.246 1.00 97.44 85 ASP A C 1
ATOM 650 O O . ASP A 1 85 ? 7.281 5.144 -1.930 1.00 97.44 85 ASP A O 1
ATOM 654 N N . GLN A 1 86 ? 7.729 6.853 -3.314 1.00 96.38 86 GLN A N 1
ATOM 655 C CA . GLN A 1 86 ? 8.632 6.124 -4.203 1.00 96.38 86 GLN A CA 1
ATOM 656 C C . GLN A 1 86 ? 10.080 6.606 -4.069 1.00 96.38 86 GLN A C 1
ATOM 658 O O . GLN A 1 86 ? 10.877 6.357 -4.967 1.00 96.38 86 GLN A O 1
ATOM 663 N N . SER A 1 87 ? 10.411 7.319 -2.986 1.00 96.12 87 SER A N 1
ATOM 664 C CA . SER A 1 87 ? 11.746 7.897 -2.764 1.00 96.12 87 SER A CA 1
ATOM 665 C C . SER A 1 87 ? 12.872 6.860 -2.811 1.00 96.12 87 SER A C 1
ATOM 667 O O . SER A 1 87 ? 13.918 7.140 -3.384 1.00 96.12 87 SER A O 1
ATOM 669 N N . GLU A 1 88 ? 12.623 5.652 -2.302 1.00 96.31 88 GLU A N 1
ATOM 670 C CA . GLU A 1 88 ? 13.585 4.539 -2.307 1.00 96.31 88 GLU A CA 1
ATOM 671 C C . GLU A 1 88 ? 13.445 3.601 -3.519 1.00 96.31 88 GLU A C 1
ATOM 673 O O . GLU A 1 88 ? 14.105 2.562 -3.585 1.00 96.31 88 GLU A O 1
ATOM 678 N N . PHE A 1 89 ? 12.576 3.916 -4.488 1.00 96.06 89 PHE A N 1
ATOM 679 C CA . PHE A 1 89 ? 12.459 3.083 -5.682 1.00 96.06 89 PHE A CA 1
ATOM 680 C C . PHE A 1 89 ? 13.684 3.268 -6.587 1.00 96.06 89 PHE A C 1
ATOM 682 O O . PHE A 1 89 ? 13.932 4.347 -7.126 1.00 96.06 89 PHE A O 1
ATOM 689 N N . LYS A 1 90 ? 14.421 2.184 -6.816 1.00 94.69 90 LYS A N 1
ATOM 690 C CA . LYS A 1 90 ? 15.566 2.119 -7.724 1.00 94.69 90 LYS A CA 1
ATOM 691 C C . LYS A 1 90 ? 15.071 1.771 -9.132 1.00 94.69 90 LYS A C 1
ATOM 693 O O . LYS A 1 90 ? 14.568 0.672 -9.363 1.00 94.69 90 LYS A O 1
ATOM 698 N N . GLY A 1 91 ? 15.226 2.707 -10.070 1.00 92.56 91 GLY A N 1
ATOM 699 C CA . GLY A 1 91 ? 14.816 2.560 -11.472 1.00 92.56 91 GLY A CA 1
ATOM 700 C C . GLY A 1 91 ? 13.624 3.442 -11.848 1.00 92.56 91 GLY A C 1
ATOM 701 O O . GLY A 1 91 ? 13.394 4.491 -11.248 1.00 92.56 91 GLY A O 1
ATOM 702 N N . HIS A 1 92 ? 12.855 3.035 -12.863 1.00 93.31 92 HIS A N 1
ATOM 703 C CA . HIS A 1 92 ? 11.662 3.770 -13.293 1.00 93.31 92 HIS A CA 1
ATOM 704 C C . HIS A 1 92 ? 10.385 3.044 -12.866 1.00 93.31 92 HIS A C 1
ATOM 706 O O . HIS A 1 92 ? 10.016 2.021 -13.449 1.00 93.31 92 HIS A O 1
ATOM 712 N N . LEU A 1 93 ? 9.670 3.591 -11.877 1.00 96.50 93 LEU A N 1
ATOM 713 C CA . LEU A 1 93 ? 8.431 2.978 -11.411 1.00 96.50 93 LEU A CA 1
ATOM 714 C C . LEU A 1 93 ? 7.334 3.092 -12.478 1.00 96.50 93 LEU A C 1
ATOM 716 O O . LEU A 1 93 ? 6.755 4.151 -12.732 1.00 96.50 93 LEU A O 1
ATOM 720 N N . THR A 1 94 ? 7.013 1.957 -13.093 1.00 97.19 94 THR A N 1
ATOM 721 C CA . THR A 1 94 ? 5.865 1.832 -13.991 1.00 97.19 94 THR A CA 1
ATOM 722 C C . THR A 1 94 ? 4.644 1.320 -13.235 1.00 97.19 94 THR A C 1
ATOM 724 O O . THR A 1 94 ? 4.756 0.622 -12.228 1.00 97.19 94 THR A O 1
ATOM 727 N N . PHE A 1 95 ? 3.451 1.567 -13.784 1.00 98.19 95 PHE A N 1
ATOM 728 C CA . PHE A 1 95 ? 2.210 1.002 -13.242 1.00 98.19 95 PHE A CA 1
ATOM 729 C C . PHE A 1 95 ? 2.270 -0.528 -13.089 1.00 98.19 95 PHE A C 1
ATOM 731 O O . PHE A 1 95 ? 1.704 -1.064 -12.145 1.00 98.19 95 PHE A O 1
ATOM 738 N N . HIS A 1 96 ? 2.947 -1.234 -14.002 1.00 97.56 96 HIS A N 1
ATOM 739 C CA . HIS A 1 96 ? 3.058 -2.692 -13.933 1.00 97.56 96 HIS A CA 1
ATOM 740 C C . HIS A 1 96 ? 3.922 -3.145 -12.750 1.00 97.56 96 HIS A C 1
ATOM 742 O O . HIS A 1 96 ? 3.498 -4.024 -12.005 1.00 97.56 96 HIS A O 1
ATOM 748 N N . LEU A 1 97 ? 5.079 -2.505 -12.542 1.00 98.06 97 LEU A N 1
ATOM 749 C CA . LEU A 1 97 ? 5.970 -2.798 -11.414 1.00 98.06 97 LEU A CA 1
ATOM 750 C C . LEU A 1 97 ? 5.288 -2.481 -10.078 1.00 98.06 97 LEU A C 1
ATOM 752 O O . LEU A 1 97 ? 5.279 -3.314 -9.174 1.00 98.06 97 LEU A O 1
ATOM 756 N N . PHE A 1 98 ? 4.628 -1.321 -9.992 1.00 98.56 98 PHE A N 1
ATOM 757 C CA . PHE A 1 98 ? 3.808 -0.950 -8.839 1.00 98.56 98 PHE A CA 1
ATOM 758 C C . PHE A 1 98 ? 2.718 -1.991 -8.556 1.00 98.56 98 PHE A C 1
ATOM 760 O O . PHE A 1 98 ? 2.584 -2.458 -7.428 1.00 98.56 98 PHE A O 1
ATOM 767 N N . GLN A 1 99 ? 1.948 -2.377 -9.577 1.00 98.12 99 GLN A N 1
ATOM 768 C CA . GLN A 1 99 ? 0.854 -3.332 -9.422 1.00 98.12 99 GLN A CA 1
ATOM 769 C C . GLN A 1 99 ? 1.369 -4.723 -9.015 1.00 98.12 99 GLN A C 1
ATOM 771 O O . GLN A 1 99 ? 0.723 -5.391 -8.210 1.00 98.12 99 GLN A O 1
ATOM 776 N N . GLY A 1 100 ? 2.535 -5.144 -9.516 1.00 98.31 100 GLY A N 1
ATOM 777 C CA . GLY A 1 100 ? 3.198 -6.384 -9.108 1.00 98.31 100 GLY A CA 1
ATOM 778 C C . GLY A 1 100 ? 3.600 -6.376 -7.631 1.00 98.31 100 GLY A C 1
ATOM 779 O O . GLY A 1 100 ? 3.198 -7.268 -6.880 1.00 98.31 100 GLY A O 1
ATOM 780 N N . ALA A 1 101 ? 4.312 -5.331 -7.195 1.00 98.38 101 ALA A N 1
ATOM 781 C CA . ALA A 1 101 ? 4.707 -5.168 -5.797 1.00 98.38 101 ALA A CA 1
ATOM 782 C C . ALA A 1 101 ? 3.481 -5.091 -4.871 1.00 98.38 101 ALA A C 1
ATOM 784 O O . ALA A 1 101 ? 3.386 -5.838 -3.897 1.00 98.38 101 ALA A O 1
ATOM 785 N N . LEU A 1 102 ? 2.490 -4.260 -5.215 1.00 98.69 102 LEU A N 1
ATOM 786 C CA . LEU A 1 102 ? 1.242 -4.138 -4.462 1.00 98.69 102 LEU A CA 1
ATOM 787 C C . LEU A 1 102 ? 0.517 -5.483 -4.361 1.00 98.69 102 LEU A C 1
ATOM 789 O O . LEU A 1 102 ? 0.111 -5.872 -3.271 1.00 98.69 102 LEU A O 1
ATOM 793 N N . GLY A 1 103 ? 0.381 -6.216 -5.466 1.00 98.44 103 GLY A N 1
ATOM 794 C CA . GLY A 1 103 ? -0.307 -7.506 -5.486 1.00 98.44 103 GLY A CA 1
ATOM 795 C C . GLY A 1 103 ? 0.332 -8.521 -4.541 1.00 98.44 103 GLY A C 1
ATOM 796 O O . GLY A 1 103 ? -0.371 -9.175 -3.769 1.00 98.44 103 GLY A O 1
ATOM 797 N N . MET A 1 104 ? 1.665 -8.609 -4.538 1.00 98.44 104 MET A N 1
ATOM 798 C CA . MET A 1 104 ? 2.366 -9.506 -3.622 1.00 98.44 104 MET A CA 1
ATOM 799 C C . MET A 1 104 ? 2.243 -9.061 -2.160 1.00 98.44 104 MET A C 1
ATOM 801 O O . MET A 1 104 ? 1.980 -9.900 -1.300 1.00 98.44 104 MET A O 1
ATOM 805 N N . MET A 1 105 ? 2.356 -7.759 -1.883 1.00 98.44 105 MET A N 1
ATOM 806 C CA . MET A 1 105 ? 2.167 -7.207 -0.538 1.00 98.44 105 MET A CA 1
ATOM 807 C C . MET A 1 105 ? 0.766 -7.529 0.007 1.00 98.44 105 MET A C 1
ATOM 809 O O . MET A 1 105 ? 0.626 -8.049 1.113 1.00 98.44 105 MET A O 1
ATOM 813 N N . LEU A 1 106 ? -0.283 -7.277 -0.787 1.00 98.31 106 LEU A N 1
ATOM 814 C CA . LEU A 1 106 ? -1.670 -7.549 -0.401 1.00 98.31 106 LEU A CA 1
ATOM 815 C C . LEU A 1 106 ? -1.907 -9.036 -0.124 1.00 98.31 106 LEU A C 1
ATOM 817 O O . LEU A 1 106 ? -2.568 -9.365 0.860 1.00 98.31 106 LEU A O 1
ATOM 821 N N . ARG A 1 107 ? -1.336 -9.930 -0.945 1.00 97.56 107 ARG A N 1
ATOM 822 C CA . ARG A 1 107 ? -1.393 -11.381 -0.713 1.00 97.56 107 ARG A CA 1
ATOM 823 C C . ARG A 1 107 ? -0.730 -11.762 0.609 1.00 97.56 107 ARG A C 1
ATOM 825 O O . ARG A 1 107 ? -1.339 -12.465 1.405 1.00 97.56 107 ARG A O 1
ATOM 832 N N . ASN A 1 108 ? 0.473 -11.252 0.872 1.00 96.56 108 ASN A N 1
ATOM 833 C CA . ASN A 1 108 ? 1.214 -11.555 2.097 1.00 96.56 108 ASN A CA 1
ATOM 834 C C . ASN A 1 108 ? 0.452 -11.100 3.355 1.00 96.56 108 ASN A C 1
ATOM 836 O O . ASN A 1 108 ? 0.404 -11.827 4.349 1.00 96.56 108 ASN A O 1
ATOM 840 N N . ILE A 1 109 ? -0.193 -9.928 3.303 1.00 96.38 109 ILE A N 1
ATOM 841 C CA . ILE A 1 109 ? -1.067 -9.441 4.380 1.00 96.38 109 ILE A CA 1
ATOM 842 C C . ILE A 1 109 ? -2.298 -10.345 4.528 1.00 96.38 109 ILE A C 1
ATOM 844 O O . ILE A 1 109 ? -2.604 -10.780 5.639 1.00 96.38 109 ILE A O 1
ATOM 848 N N . ALA A 1 110 ? -2.988 -10.661 3.428 1.00 95.81 110 ALA A N 1
ATOM 849 C CA . ALA A 1 110 ? -4.177 -11.512 3.448 1.00 95.81 110 ALA A CA 1
ATOM 850 C C . ALA A 1 110 ? -3.883 -12.904 4.032 1.00 95.81 110 ALA A C 1
ATOM 852 O O . ALA A 1 110 ? -4.622 -13.368 4.901 1.00 95.81 110 ALA A O 1
ATOM 853 N N . ASP A 1 111 ? -2.769 -13.526 3.639 1.00 95.75 111 ASP A N 1
ATOM 854 C CA . ASP A 1 111 ? -2.333 -14.831 4.143 1.00 95.75 111 ASP A CA 1
ATOM 855 C C . ASP A 1 111 ? -2.101 -14.804 5.661 1.00 95.75 111 ASP A C 1
ATOM 857 O O . ASP A 1 111 ? -2.510 -15.721 6.381 1.00 95.75 111 ASP A O 1
ATOM 861 N N . LYS A 1 112 ? -1.471 -13.740 6.178 1.00 95.50 112 LYS A N 1
ATOM 862 C CA . LYS A 1 112 ? -1.232 -13.567 7.618 1.00 95.50 112 LYS A CA 1
ATOM 863 C C . LYS A 1 112 ? -2.526 -13.349 8.399 1.00 95.50 112 LYS A C 1
ATOM 865 O O . LYS A 1 112 ? -2.707 -13.989 9.438 1.00 95.50 112 LYS A O 1
ATOM 870 N N . ILE A 1 113 ? -3.442 -12.526 7.879 1.00 94.19 113 ILE A N 1
ATOM 871 C CA . ILE A 1 113 ? -4.775 -12.317 8.468 1.00 94.19 113 ILE A CA 1
ATOM 872 C C . ILE A 1 113 ? -5.549 -13.639 8.511 1.00 94.19 113 ILE A C 1
ATOM 874 O O . ILE A 1 113 ? -6.069 -14.016 9.562 1.00 94.19 113 ILE A O 1
ATOM 878 N N . GLN A 1 114 ? -5.591 -14.378 7.398 1.00 93.81 114 GLN A N 1
ATOM 879 C CA . GLN A 1 114 ? -6.330 -15.638 7.290 1.00 93.81 114 GLN A CA 1
ATOM 880 C C . GLN A 1 114 ? -5.805 -16.694 8.268 1.00 93.81 114 GLN A C 1
ATOM 882 O O . GLN A 1 114 ? -6.586 -17.409 8.897 1.00 93.81 114 GLN A O 1
ATOM 887 N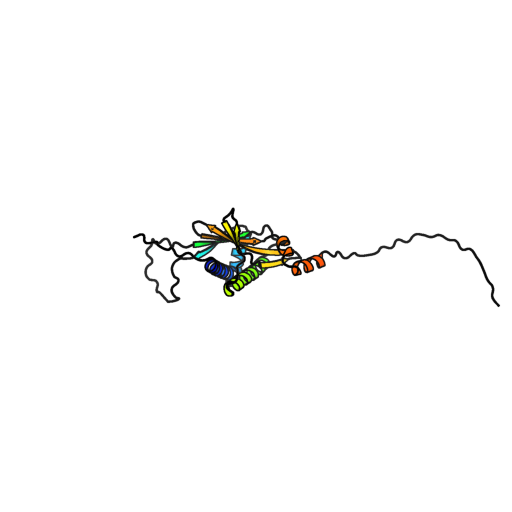 N . ARG A 1 115 ? -4.480 -16.773 8.431 1.00 95.19 115 ARG A N 1
ATOM 888 C CA . ARG A 1 115 ? -3.825 -17.694 9.370 1.00 95.19 115 ARG A CA 1
ATOM 889 C C . ARG A 1 115 ? -3.885 -17.227 10.825 1.00 95.19 115 ARG A C 1
ATOM 891 O O . ARG A 1 115 ? -3.426 -17.964 11.691 1.00 95.19 115 ARG A O 1
ATOM 898 N N . LYS A 1 116 ? -4.431 -16.033 11.099 1.00 92.69 116 LYS A N 1
ATOM 899 C CA . LYS A 1 116 ? -4.399 -15.373 12.418 1.00 92.69 116 LYS A CA 1
ATOM 900 C C . LYS A 1 116 ? -2.979 -15.315 12.998 1.00 92.69 116 LYS A C 1
ATOM 902 O O . LYS A 1 116 ? -2.779 -15.488 14.197 1.00 92.69 116 LYS A O 1
ATOM 907 N N . ALA A 1 117 ? -1.995 -15.135 12.121 1.00 92.19 117 ALA A N 1
ATOM 908 C CA . ALA A 1 117 ? -0.589 -15.063 12.481 1.00 92.19 117 ALA A CA 1
ATOM 909 C C . ALA A 1 117 ? -0.189 -13.621 12.821 1.00 92.19 117 ALA A C 1
ATOM 911 O O . ALA A 1 117 ? -0.927 -12.679 12.535 1.00 92.19 117 ALA A O 1
ATOM 912 N N . ASP A 1 118 ? 1.006 -13.451 13.389 1.00 90.75 118 ASP A N 1
ATOM 913 C CA . ASP A 1 118 ? 1.571 -12.122 13.621 1.00 90.75 118 ASP A CA 1
ATOM 914 C C . ASP A 1 118 ? 1.746 -11.364 12.291 1.00 90.75 118 ASP A C 1
ATOM 916 O O . ASP A 1 118 ? 2.294 -11.898 11.311 1.00 90.75 118 ASP A O 1
ATOM 920 N N . LEU A 1 119 ? 1.240 -10.129 12.283 1.00 89.12 119 LEU A N 1
ATOM 921 C CA . LEU A 1 119 ? 1.233 -9.191 11.165 1.00 89.12 119 LEU A CA 1
ATOM 922 C C . LEU A 1 119 ? 2.541 -8.393 11.049 1.00 89.12 119 LEU A C 1
ATOM 924 O O . LEU A 1 119 ? 2.653 -7.582 10.132 1.00 89.12 119 LEU A O 1
ATOM 928 N N . ASN A 1 120 ? 3.515 -8.630 11.937 1.00 90.75 120 ASN A N 1
ATOM 929 C CA . ASN A 1 120 ? 4.820 -7.967 11.950 1.00 90.75 120 ASN A CA 1
ATOM 930 C C . ASN A 1 120 ? 4.669 -6.437 11.917 1.00 90.75 120 ASN A C 1
ATOM 932 O O . ASN A 1 120 ? 5.105 -5.761 10.982 1.00 90.75 120 ASN A O 1
ATOM 936 N N . ILE A 1 121 ? 3.970 -5.909 12.922 1.00 92.00 121 ILE A N 1
ATOM 937 C CA . ILE A 1 121 ? 3.620 -4.492 13.010 1.00 92.00 121 ILE A CA 1
ATOM 938 C C . ILE A 1 121 ? 4.690 -3.730 13.790 1.00 92.00 121 ILE A C 1
ATOM 940 O O . ILE A 1 121 ? 4.997 -4.077 14.928 1.00 92.00 121 ILE A O 1
ATOM 944 N N . PHE A 1 122 ? 5.178 -2.633 13.218 1.00 91.25 122 PHE A N 1
ATOM 945 C CA . PHE A 1 122 ? 6.047 -1.671 13.891 1.00 91.25 122 PHE A CA 1
ATOM 946 C C . PHE A 1 122 ? 5.298 -0.355 14.055 1.00 91.25 122 PHE A C 1
ATOM 948 O O . PHE A 1 122 ? 4.618 0.088 13.139 1.00 91.25 122 PHE A O 1
ATOM 955 N N . THR A 1 123 ? 5.398 0.282 15.219 1.00 90.94 123 THR A N 1
ATOM 956 C CA . THR A 1 123 ? 4.806 1.610 15.435 1.00 90.94 123 THR A CA 1
ATOM 957 C C . THR A 1 123 ? 5.914 2.609 15.700 1.00 90.94 123 THR A C 1
ATOM 959 O O . THR A 1 123 ? 6.702 2.415 16.624 1.00 90.94 123 THR A O 1
ATOM 962 N N . SER A 1 124 ? 5.969 3.676 14.907 1.00 87.44 124 SER A N 1
ATOM 963 C CA . SER A 1 124 ? 6.868 4.793 15.171 1.00 87.44 124 SER A CA 1
ATOM 964 C C . SER A 1 124 ? 6.421 5.515 16.438 1.00 87.44 124 SER A C 1
ATOM 966 O O . SER A 1 124 ? 5.291 5.999 16.522 1.00 87.44 124 SER A O 1
ATOM 968 N N . SER A 1 125 ? 7.305 5.600 17.431 1.00 85.88 125 SER A N 1
ATOM 969 C CA . SER A 1 125 ? 7.051 6.354 18.663 1.00 85.88 125 SER A CA 1
ATOM 970 C C . SER A 1 125 ? 6.997 7.866 18.425 1.00 85.88 125 SER A C 1
ATOM 972 O O . SER A 1 125 ? 6.360 8.575 19.199 1.00 85.88 125 SER A O 1
ATOM 974 N N . GLU A 1 126 ? 7.637 8.350 17.357 1.00 84.62 126 GLU A N 1
ATOM 975 C CA . GLU A 1 126 ? 7.689 9.768 16.999 1.00 84.62 126 GLU A CA 1
ATOM 976 C C . GLU A 1 126 ? 6.433 10.213 16.243 1.00 84.62 126 GLU A C 1
ATOM 978 O O . GLU A 1 126 ? 5.803 11.206 16.604 1.00 84.62 126 GLU A O 1
ATOM 983 N N . THR A 1 127 ? 6.041 9.471 15.203 1.00 83.62 127 THR A N 1
ATOM 984 C CA . THR A 1 127 ? 4.951 9.881 14.301 1.00 83.62 127 THR A CA 1
ATOM 985 C C . THR A 1 127 ? 3.622 9.193 14.603 1.00 83.62 127 THR A C 1
ATOM 987 O O . THR A 1 127 ? 2.577 9.634 14.125 1.00 83.62 127 THR A O 1
ATOM 990 N N . GLY A 1 128 ? 3.634 8.104 15.378 1.00 87.12 128 GLY A N 1
ATOM 991 C CA . GLY A 1 128 ? 2.472 7.235 15.570 1.00 87.12 128 GLY A CA 1
ATOM 992 C C . GLY A 1 128 ? 2.080 6.448 14.314 1.00 87.12 128 GLY A C 1
ATOM 993 O O . GLY A 1 128 ? 1.009 5.840 14.290 1.00 87.12 128 GLY A O 1
ATOM 994 N N . GLU A 1 129 ? 2.912 6.473 13.266 1.00 91.44 129 GLU A N 1
ATOM 995 C CA . GLU A 1 129 ? 2.705 5.686 12.053 1.00 91.44 129 GLU A CA 1
ATOM 996 C C . GLU A 1 129 ? 2.898 4.199 12.347 1.00 91.44 129 GLU A C 1
ATOM 998 O O . GLU A 1 129 ? 3.838 3.791 13.030 1.00 91.44 129 GLU A O 1
ATOM 1003 N N . ILE A 1 130 ? 1.990 3.393 11.813 1.00 94.38 130 ILE A N 1
ATOM 1004 C CA . ILE A 1 130 ? 1.958 1.947 11.971 1.00 94.38 130 ILE A CA 1
ATOM 1005 C C . ILE A 1 130 ? 2.428 1.327 10.658 1.00 94.38 130 ILE A C 1
ATOM 1007 O O . ILE A 1 130 ? 1.742 1.426 9.645 1.00 94.38 130 ILE A O 1
ATOM 1011 N N . LEU A 1 131 ? 3.585 0.682 10.675 1.00 94.38 131 LEU A N 1
ATOM 1012 C CA . LEU A 1 131 ? 4.179 -0.007 9.540 1.00 94.38 131 LEU A CA 1
ATOM 1013 C C . LEU A 1 131 ? 3.843 -1.498 9.588 1.00 94.38 131 LEU A C 1
ATOM 1015 O O . LEU A 1 131 ? 4.105 -2.174 10.583 1.00 94.38 131 LEU A O 1
ATOM 1019 N N . ILE A 1 132 ? 3.294 -2.019 8.495 1.00 94.88 132 ILE A N 1
ATOM 1020 C CA . ILE A 1 132 ? 3.022 -3.443 8.303 1.00 94.88 132 ILE A CA 1
ATOM 1021 C C . ILE A 1 132 ? 4.167 -4.039 7.491 1.00 94.88 132 ILE A C 1
ATOM 1023 O O . ILE A 1 132 ? 4.261 -3.834 6.277 1.00 94.88 132 ILE A O 1
ATOM 1027 N N . HIS A 1 133 ? 5.045 -4.786 8.156 1.00 92.12 133 HIS A N 1
ATOM 1028 C CA . HIS A 1 133 ? 6.274 -5.305 7.559 1.00 92.12 133 HIS A CA 1
ATOM 1029 C C . HIS A 1 133 ? 6.049 -6.653 6.856 1.00 92.12 133 HIS A C 1
ATOM 1031 O O . HIS A 1 133 ? 6.636 -7.684 7.197 1.00 92.12 133 HIS A O 1
ATOM 1037 N N . LEU A 1 134 ? 5.146 -6.640 5.873 1.00 93.94 134 LEU A N 1
ATOM 1038 C CA . LEU A 1 134 ? 4.805 -7.772 5.009 1.00 93.94 134 LEU A CA 1
ATOM 1039 C C . LEU A 1 134 ? 5.012 -7.347 3.550 1.00 93.94 134 LEU A C 1
ATOM 1041 O O . LEU A 1 134 ? 4.058 -6.915 2.905 1.00 93.94 134 LEU A O 1
ATOM 1045 N N . PRO A 1 135 ? 6.257 -7.402 3.045 1.00 95.25 135 PRO A N 1
ATOM 1046 C CA . PRO A 1 135 ? 6.644 -6.675 1.845 1.00 95.25 135 PRO A CA 1
ATOM 1047 C C . PRO A 1 135 ? 6.097 -7.279 0.553 1.00 95.25 135 PRO A C 1
ATOM 1049 O O . PRO A 1 135 ? 5.913 -8.491 0.429 1.00 95.25 135 PRO A O 1
ATOM 1052 N N . GLY A 1 136 ? 5.913 -6.419 -0.444 1.00 97.25 136 GLY A N 1
ATOM 1053 C CA . GLY A 1 136 ? 5.809 -6.778 -1.850 1.00 97.25 136 GLY A CA 1
ATOM 1054 C C . GLY A 1 136 ? 7.110 -6.460 -2.572 1.00 97.25 136 GLY A C 1
ATOM 1055 O O . GLY A 1 136 ? 7.553 -5.319 -2.581 1.00 97.25 136 GLY A O 1
ATOM 1056 N N . LEU A 1 137 ? 7.721 -7.466 -3.178 1.00 95.56 137 LEU A N 1
ATOM 1057 C CA . LEU A 1 137 ? 8.986 -7.360 -3.900 1.00 95.56 137 LEU A CA 1
ATOM 1058 C C . LEU A 1 137 ? 8.747 -7.283 -5.407 1.00 95.56 137 LEU A C 1
ATOM 1060 O O . LEU A 1 137 ? 7.904 -7.997 -5.953 1.00 95.56 137 LEU A O 1
ATOM 1064 N N . VAL A 1 138 ? 9.524 -6.451 -6.081 1.00 95.69 138 VAL A N 1
ATOM 1065 C CA . VAL A 1 138 ? 9.607 -6.426 -7.541 1.00 95.69 138 VAL A CA 1
ATOM 1066 C C . VAL A 1 138 ? 11.048 -6.159 -7.946 1.00 95.69 138 VAL A C 1
ATOM 1068 O O . VAL A 1 138 ? 11.759 -5.442 -7.248 1.00 95.69 138 VAL A O 1
ATOM 1071 N N . GLU A 1 139 ? 11.482 -6.741 -9.056 1.00 93.25 139 GLU A N 1
ATOM 1072 C CA . GLU A 1 139 ? 12.803 -6.492 -9.624 1.00 93.25 139 GLU A CA 1
ATOM 1073 C C . GLU A 1 139 ? 12.664 -5.749 -10.954 1.00 93.25 139 GLU A C 1
ATOM 1075 O O . GLU A 1 139 ? 11.815 -6.096 -11.778 1.00 93.25 139 GLU A O 1
ATOM 1080 N N . ASP A 1 140 ? 13.489 -4.724 -11.158 1.00 90.44 140 ASP A N 1
ATOM 1081 C CA . ASP A 1 140 ? 13.634 -4.027 -12.437 1.00 90.44 140 ASP A CA 1
ATOM 1082 C C . ASP A 1 140 ? 15.122 -3.854 -12.738 1.00 90.44 140 ASP A C 1
ATOM 1084 O O . ASP A 1 140 ? 15.842 -3.230 -11.963 1.00 90.44 140 ASP A O 1
ATOM 1088 N N . ARG A 1 141 ? 15.595 -4.428 -13.851 1.00 89.69 141 ARG A N 1
ATOM 1089 C CA . ARG A 1 141 ? 16.995 -4.316 -14.315 1.00 89.69 141 ARG A CA 1
ATOM 1090 C C . ARG A 1 141 ? 18.042 -4.627 -13.228 1.00 89.69 141 ARG A C 1
ATOM 1092 O O . ARG A 1 141 ? 19.037 -3.922 -13.113 1.00 89.69 141 ARG A O 1
ATOM 1099 N N . GLY A 1 142 ? 17.809 -5.664 -12.422 1.00 87.44 142 GLY A N 1
ATOM 1100 C CA . GLY A 1 142 ? 18.709 -6.061 -11.332 1.00 87.44 142 GLY A CA 1
ATOM 1101 C C . GLY A 1 142 ? 18.529 -5.272 -10.030 1.00 87.44 142 GLY A C 1
ATOM 1102 O O . GLY A 1 142 ? 19.216 -5.546 -9.047 1.00 87.44 142 GLY A O 1
ATOM 1103 N N . HIS A 1 143 ? 17.600 -4.316 -9.979 1.00 90.25 143 HIS A N 1
ATOM 1104 C CA . HIS A 1 143 ? 17.255 -3.601 -8.756 1.00 90.25 143 HIS A CA 1
ATOM 1105 C C . HIS A 1 143 ? 16.046 -4.238 -8.075 1.00 90.25 143 HIS A C 1
ATOM 1107 O O . HIS A 1 143 ? 14.911 -4.131 -8.551 1.00 90.25 143 HIS A O 1
ATOM 1113 N N . LEU A 1 144 ? 16.288 -4.865 -6.924 1.00 93.62 144 LEU A N 1
ATOM 1114 C CA . LEU A 1 144 ? 15.225 -5.273 -6.017 1.00 93.62 144 LEU A CA 1
ATOM 1115 C C . LEU A 1 144 ? 14.589 -4.028 -5.393 1.00 93.62 144 LEU A C 1
ATOM 1117 O O . LEU A 1 144 ? 15.282 -3.172 -4.854 1.00 93.62 144 LEU A O 1
ATOM 1121 N N . ASN A 1 145 ? 13.268 -3.958 -5.429 1.00 95.94 145 ASN A N 1
ATOM 1122 C CA . ASN A 1 145 ? 12.472 -2.889 -4.851 1.00 95.94 145 ASN A CA 1
ATOM 1123 C C . ASN A 1 145 ? 11.456 -3.482 -3.876 1.00 95.94 145 ASN A C 1
ATOM 1125 O O . ASN A 1 145 ? 10.801 -4.483 -4.181 1.00 95.94 145 ASN A O 1
ATOM 1129 N N . VAL A 1 146 ? 11.323 -2.863 -2.702 1.00 96.88 146 VAL A N 1
ATOM 1130 C CA . VAL A 1 146 ? 10.540 -3.402 -1.584 1.00 96.88 146 VAL A CA 1
ATOM 1131 C C . VAL A 1 146 ? 9.420 -2.443 -1.218 1.00 96.88 146 VAL A C 1
ATOM 1133 O O . VAL A 1 146 ? 9.683 -1.372 -0.694 1.00 96.88 146 VAL A O 1
ATOM 1136 N N . LEU A 1 147 ? 8.171 -2.826 -1.470 1.00 98.25 147 LEU A N 1
ATOM 1137 C CA . LEU A 1 147 ? 6.983 -2.059 -1.101 1.00 98.25 147 LEU A CA 1
ATOM 1138 C C . LEU A 1 147 ? 6.418 -2.543 0.236 1.00 98.25 147 LEU A C 1
ATOM 1140 O O . LEU A 1 147 ? 6.178 -3.738 0.411 1.00 98.25 147 LEU A O 1
ATOM 1144 N N . VAL A 1 148 ? 6.122 -1.615 1.143 1.00 96.69 148 VAL A N 1
ATOM 1145 C CA . VAL A 1 148 ? 5.414 -1.883 2.405 1.00 96.69 148 VAL A CA 1
ATOM 1146 C C . VAL A 1 148 ? 4.245 -0.917 2.606 1.00 96.69 148 VAL A C 1
ATOM 1148 O O . VAL A 1 148 ? 4.121 0.103 1.921 1.00 96.69 148 VAL A O 1
ATOM 1151 N N . MET A 1 149 ? 3.377 -1.240 3.567 1.00 97.62 149 MET A N 1
ATOM 1152 C CA . MET A 1 149 ? 2.221 -0.421 3.927 1.00 97.62 149 MET A CA 1
ATOM 1153 C C . MET A 1 149 ? 2.445 0.259 5.276 1.00 97.62 149 MET A C 1
ATOM 1155 O O . MET A 1 149 ? 2.580 -0.409 6.296 1.00 97.62 149 MET A O 1
ATOM 1159 N N . GLY A 1 150 ? 2.429 1.587 5.278 1.00 96.38 150 GLY A N 1
ATOM 1160 C CA . GLY A 1 150 ? 2.271 2.423 6.461 1.00 96.38 150 GLY A CA 1
ATOM 1161 C C . GLY A 1 150 ? 0.820 2.869 6.641 1.00 96.38 150 GLY A C 1
ATOM 1162 O O . GLY A 1 150 ? 0.072 3.050 5.675 1.00 96.38 150 GLY A O 1
ATOM 1163 N N . ILE A 1 151 ? 0.411 3.063 7.888 1.00 95.81 151 ILE A N 1
ATOM 1164 C CA . ILE A 1 151 ? -0.875 3.638 8.270 1.00 95.81 151 ILE A CA 1
ATOM 1165 C C . ILE A 1 151 ? -0.581 4.799 9.206 1.00 95.81 151 ILE A C 1
ATOM 1167 O O . ILE A 1 151 ? -0.105 4.593 10.319 1.00 95.81 151 ILE A O 1
ATOM 1171 N N . ALA A 1 152 ? -0.913 6.012 8.776 1.00 94.12 152 ALA A N 1
ATOM 1172 C CA . ALA A 1 152 ? -0.855 7.203 9.610 1.00 94.12 152 ALA A CA 1
ATOM 1173 C C . ALA A 1 152 ? -2.278 7.557 10.086 1.00 94.12 152 ALA A C 1
ATOM 1175 O O . ALA A 1 152 ? -3.103 8.031 9.289 1.00 94.12 152 ALA A O 1
ATOM 1176 N N . PRO A 1 153 ? -2.617 7.309 11.367 1.00 89.75 153 PRO A N 1
ATOM 1177 C CA . PRO A 1 153 ? -3.913 7.681 11.917 1.00 89.75 153 PRO A CA 1
ATOM 1178 C C . PRO A 1 153 ? -4.098 9.201 11.927 1.00 89.75 153 PRO A C 1
ATOM 1180 O O . PRO A 1 153 ? -3.162 9.969 12.134 1.00 89.75 153 PRO A O 1
ATOM 1183 N N . SER A 1 154 ? -5.335 9.658 11.762 1.00 86.44 154 SER A N 1
ATOM 1184 C CA . SER A 1 154 ? -5.693 11.073 11.867 1.00 86.44 154 SER A CA 1
ATOM 1185 C C . SER A 1 154 ? -6.993 11.251 12.648 1.00 86.44 154 SER A C 1
ATOM 1187 O O . SER A 1 154 ? -7.739 10.302 12.887 1.00 86.44 154 SER A O 1
ATOM 1189 N N . LYS A 1 155 ? -7.317 12.496 13.016 1.00 82.44 155 LYS A N 1
ATOM 1190 C CA . LYS A 1 155 ? -8.530 12.811 13.794 1.00 82.44 155 LYS A CA 1
ATOM 1191 C C . LYS A 1 155 ? -9.834 12.364 13.115 1.00 82.44 155 LYS A C 1
ATOM 1193 O O . LYS A 1 155 ? -10.821 12.129 13.804 1.00 82.44 155 LYS A O 1
ATOM 1198 N N . THR A 1 156 ? -9.860 12.292 11.784 1.00 82.62 156 THR A N 1
ATOM 1199 C CA . THR A 1 156 ? -11.077 12.047 10.985 1.00 82.62 156 THR A CA 1
ATOM 1200 C C . THR A 1 156 ? -10.972 10.822 10.075 1.00 82.62 156 THR A C 1
ATOM 1202 O O . THR A 1 156 ? -11.861 10.578 9.258 1.00 82.62 156 THR A O 1
ATOM 1205 N N . GLY A 1 157 ? -9.892 10.051 10.182 1.00 89.00 157 GLY A N 1
ATOM 1206 C CA . GLY A 1 157 ? -9.563 9.059 9.172 1.00 89.00 157 GLY A CA 1
ATOM 1207 C C . GLY A 1 157 ? -8.195 8.424 9.358 1.00 89.00 157 GLY A C 1
ATOM 1208 O O . GLY A 1 157 ? -7.557 8.589 10.395 1.00 89.00 157 GLY A O 1
ATOM 1209 N N . ALA A 1 158 ? -7.710 7.781 8.309 1.00 92.31 158 ALA A N 1
ATOM 1210 C CA . ALA A 1 158 ? -6.345 7.287 8.220 1.00 92.31 158 ALA A CA 1
ATOM 1211 C C . ALA A 1 158 ? -5.793 7.522 6.811 1.00 92.31 158 ALA A C 1
ATOM 1213 O O . ALA A 1 158 ? -6.534 7.489 5.823 1.00 92.31 158 ALA A O 1
ATOM 1214 N N . LEU A 1 159 ? -4.489 7.763 6.730 1.00 95.75 159 LEU A N 1
ATOM 1215 C CA . LEU A 1 159 ? -3.743 7.745 5.481 1.00 95.75 159 LEU A CA 1
ATOM 1216 C C . LEU A 1 159 ? -3.046 6.392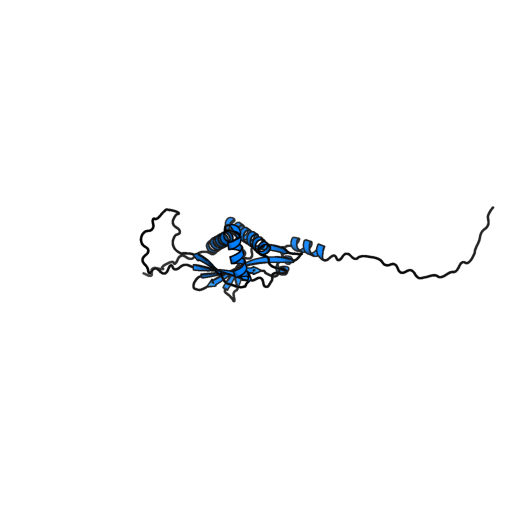 5.360 1.00 95.75 159 LEU A C 1
ATOM 1218 O O . LEU A 1 159 ? -2.258 6.020 6.226 1.00 95.75 159 LEU A O 1
ATOM 1222 N N . ILE A 1 160 ? -3.347 5.672 4.287 1.00 97.25 160 ILE A N 1
ATOM 1223 C CA . ILE A 1 160 ? -2.596 4.500 3.858 1.00 97.25 160 ILE A CA 1
ATOM 1224 C C . ILE A 1 160 ? -1.437 5.013 3.009 1.00 97.25 160 ILE A C 1
ATOM 1226 O O . ILE A 1 160 ? -1.652 5.583 1.937 1.00 97.25 160 ILE A O 1
ATOM 1230 N N . LYS A 1 161 ? -0.217 4.822 3.501 1.00 97.44 161 LYS A N 1
ATOM 1231 C CA . LYS A 1 161 ? 1.018 5.177 2.812 1.00 97.44 161 LYS A CA 1
ATOM 1232 C C . LYS A 1 161 ? 1.618 3.909 2.220 1.00 97.44 161 LYS A C 1
ATOM 1234 O O . LYS A 1 161 ? 2.107 3.051 2.947 1.00 97.44 161 LYS A O 1
ATOM 1239 N N . LEU A 1 162 ? 1.563 3.764 0.903 1.00 98.38 162 LEU A N 1
ATOM 1240 C CA . LEU A 1 162 ? 2.375 2.765 0.214 1.00 98.38 162 LEU A CA 1
ATOM 1241 C C . LEU A 1 162 ? 3.777 3.353 0.091 1.00 98.38 162 LEU A C 1
ATOM 1243 O O . LEU A 1 162 ? 3.905 4.456 -0.427 1.00 98.38 162 LEU A O 1
ATOM 1247 N N . GLN A 1 163 ? 4.807 2.681 0.596 1.00 96.81 163 GLN A N 1
ATOM 1248 C CA . GLN A 1 163 ? 6.165 3.224 0.558 1.00 96.81 163 GLN A CA 1
ATOM 1249 C C . GLN A 1 163 ? 7.177 2.177 0.129 1.00 96.81 163 GLN A C 1
ATOM 1251 O O . GLN A 1 163 ? 7.150 1.047 0.622 1.00 96.81 163 GLN A O 1
ATOM 1256 N N . PHE A 1 164 ? 8.035 2.554 -0.815 1.00 97.19 164 PHE A N 1
ATOM 1257 C CA . PHE A 1 164 ? 9.227 1.780 -1.113 1.00 97.19 164 PHE A CA 1
ATOM 1258 C C . PHE A 1 164 ? 10.268 2.020 -0.021 1.00 97.19 164 PHE A C 1
ATOM 1260 O O . PHE A 1 164 ? 10.419 3.144 0.450 1.00 97.19 164 PHE A O 1
ATOM 1267 N N . LEU A 1 165 ? 10.944 0.954 0.397 1.00 94.31 165 LEU A N 1
ATOM 1268 C CA . LEU A 1 165 ? 12.048 0.990 1.350 1.00 94.31 165 LEU A CA 1
ATOM 1269 C C . LEU A 1 165 ? 13.343 0.549 0.675 1.00 94.31 165 LEU A C 1
ATOM 1271 O O . LEU A 1 165 ? 13.314 -0.191 -0.314 1.00 94.31 165 LEU A O 1
ATOM 1275 N N . ASP A 1 166 ? 14.467 0.945 1.267 1.00 90.81 166 ASP A N 1
ATOM 1276 C CA . ASP A 1 166 ? 15.785 0.504 0.831 1.00 90.81 166 ASP A CA 1
ATOM 1277 C C . ASP A 1 166 ? 15.903 -1.028 0.893 1.00 90.81 166 ASP A C 1
ATOM 1279 O O . ASP A 1 166 ? 15.849 -1.660 1.954 1.00 90.81 166 ASP A O 1
ATOM 1283 N N . SER A 1 167 ? 16.100 -1.623 -0.281 1.00 84.62 167 SER A N 1
ATOM 1284 C CA . SER A 1 167 ? 16.270 -3.057 -0.487 1.00 84.62 167 SER A CA 1
ATOM 1285 C C . SER A 1 167 ? 17.413 -3.662 0.321 1.00 84.62 167 SER A C 1
ATOM 1287 O O . SER A 1 167 ? 17.347 -4.838 0.679 1.00 84.62 167 SER A O 1
ATOM 1289 N N . ASP A 1 168 ? 18.466 -2.891 0.606 1.00 83.38 168 ASP A N 1
ATOM 1290 C CA . ASP A 1 168 ? 19.645 -3.404 1.305 1.00 83.38 168 ASP A CA 1
ATOM 1291 C C . ASP A 1 168 ? 19.335 -3.790 2.758 1.00 83.38 168 ASP A C 1
ATOM 1293 O O . ASP A 1 168 ? 19.946 -4.716 3.302 1.00 83.38 168 ASP A O 1
ATOM 1297 N N . GLN A 1 169 ? 18.296 -3.191 3.346 1.00 75.75 169 GLN A N 1
ATOM 1298 C CA . GLN A 1 169 ? 17.782 -3.561 4.666 1.00 75.75 169 GLN A CA 1
ATOM 1299 C C . GLN A 1 169 ? 17.148 -4.962 4.679 1.00 75.75 169 GLN A C 1
ATOM 1301 O O . GLN A 1 169 ? 17.173 -5.637 5.703 1.00 75.75 169 GLN A O 1
ATOM 1306 N N . PHE A 1 170 ? 16.657 -5.443 3.533 1.00 70.00 170 PHE A N 1
ATOM 1307 C CA . PHE A 1 170 ? 15.989 -6.743 3.392 1.00 70.00 170 PHE A CA 1
ATOM 1308 C C . PHE A 1 170 ? 16.923 -7.864 2.921 1.00 70.00 170 PHE A C 1
ATOM 1310 O O . PHE A 1 170 ? 16.560 -9.040 2.969 1.00 70.00 170 PHE A O 1
ATOM 1317 N N . ARG A 1 171 ? 18.147 -7.531 2.491 1.00 63.50 171 ARG A N 1
ATOM 1318 C CA . ARG A 1 171 ? 19.158 -8.519 2.074 1.00 63.50 171 ARG A CA 1
ATOM 1319 C C . ARG A 1 171 ? 19.706 -9.327 3.249 1.00 63.50 171 ARG A C 1
ATOM 1321 O O . ARG A 1 171 ? 20.087 -10.478 3.059 1.00 63.50 171 ARG A O 1
ATOM 1328 N N . LYS A 1 172 ? 19.728 -8.750 4.456 1.00 54.50 172 LYS A N 1
ATOM 1329 C CA . LYS A 1 172 ? 20.255 -9.414 5.662 1.00 54.50 172 LYS A CA 1
ATOM 1330 C C . LYS A 1 172 ?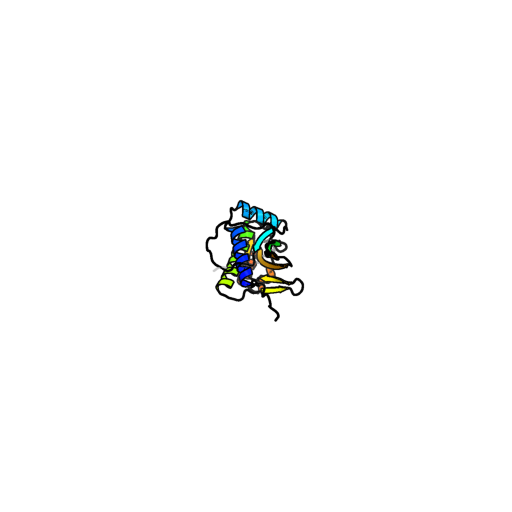 19.367 -10.557 6.165 1.00 54.50 172 LYS A C 1
ATOM 1332 O O . LYS A 1 172 ? 19.897 -11.501 6.741 1.00 54.50 172 LYS A O 1
ATOM 1337 N N . ASP A 1 173 ? 18.071 -10.523 5.854 1.00 52.03 173 ASP A N 1
ATOM 1338 C CA . ASP A 1 173 ? 17.094 -11.518 6.317 1.00 52.03 173 ASP A CA 1
ATOM 1339 C C . ASP A 1 173 ? 16.688 -12.533 5.229 1.00 52.03 173 ASP A C 1
ATOM 1341 O O . ASP A 1 173 ? 15.920 -13.457 5.497 1.00 52.03 173 ASP A O 1
ATOM 1345 N N . ASN A 1 174 ? 17.199 -12.392 3.995 1.00 52.28 174 ASN A N 1
ATOM 1346 C CA . ASN A 1 174 ? 16.873 -13.275 2.872 1.00 52.28 174 ASN A CA 1
ATOM 1347 C C . ASN A 1 174 ? 18.121 -13.644 2.032 1.00 52.28 174 ASN A C 1
ATOM 1349 O O . ASN A 1 174 ? 18.423 -12.972 1.039 1.00 52.28 174 ASN A O 1
ATOM 1353 N N . PRO A 1 175 ? 18.837 -14.737 2.368 1.00 50.06 175 PRO A N 1
ATOM 1354 C CA . PRO A 1 175 ? 20.072 -15.135 1.683 1.00 50.06 175 PRO A CA 1
ATOM 1355 C C . PRO A 1 175 ? 19.870 -15.495 0.200 1.00 50.06 175 PRO A C 1
ATOM 1357 O O . PRO A 1 175 ? 20.826 -15.473 -0.573 1.00 50.06 175 PRO A O 1
ATOM 1360 N N . GLN A 1 176 ? 18.635 -15.766 -0.235 1.00 51.16 176 GLN A N 1
ATOM 1361 C CA . GLN A 1 176 ? 18.332 -16.057 -1.637 1.00 51.16 176 GLN A CA 1
ATOM 1362 C C . GLN A 1 176 ? 18.314 -14.794 -2.519 1.00 51.16 176 GLN A C 1
ATOM 1364 O O . GLN A 1 176 ? 18.623 -14.878 -3.705 1.00 51.16 176 GLN A O 1
ATOM 1369 N N . ALA A 1 177 ? 18.050 -13.615 -1.939 1.00 51.72 177 ALA A N 1
ATOM 1370 C CA . ALA A 1 177 ? 18.177 -12.325 -2.626 1.00 51.72 177 ALA A CA 1
ATOM 1371 C C . ALA A 1 177 ? 19.648 -11.888 -2.789 1.00 51.72 177 ALA A C 1
ATOM 1373 O O . ALA A 1 177 ? 19.985 -11.172 -3.728 1.00 51.72 177 ALA A O 1
ATOM 1374 N N . ALA A 1 178 ? 20.543 -12.342 -1.904 1.00 52.75 178 ALA A N 1
ATOM 1375 C CA . ALA A 1 178 ? 21.973 -12.043 -1.989 1.00 52.75 178 ALA A CA 1
ATOM 1376 C C . ALA A 1 178 ? 22.668 -12.783 -3.149 1.00 52.75 178 ALA A C 1
ATOM 1378 O O . ALA A 1 178 ? 23.539 -12.210 -3.802 1.00 52.75 178 ALA A O 1
ATOM 1379 N N . ALA A 1 179 ? 22.255 -14.022 -3.440 1.00 53.53 179 ALA A N 1
ATOM 1380 C CA . ALA A 1 179 ? 22.855 -14.849 -4.490 1.00 53.53 179 ALA A CA 1
ATOM 1381 C C . ALA A 1 179 ? 22.563 -14.342 -5.917 1.00 53.53 179 ALA A C 1
ATOM 1383 O O . ALA A 1 179 ? 23.432 -14.421 -6.780 1.00 53.53 179 ALA A O 1
ATOM 1384 N N . ALA A 1 180 ? 21.374 -13.780 -6.163 1.00 55.50 180 ALA A N 1
ATOM 1385 C CA . ALA A 1 180 ? 21.003 -13.248 -7.478 1.00 55.50 180 ALA A CA 1
ATOM 1386 C C . ALA A 1 180 ? 21.778 -11.967 -7.847 1.00 55.50 180 ALA A C 1
ATOM 1388 O O . ALA A 1 180 ? 22.081 -11.745 -9.014 1.00 55.50 180 ALA A O 1
ATOM 1389 N N . ALA A 1 181 ? 22.148 -11.150 -6.855 1.00 55.81 181 ALA A N 1
ATOM 1390 C CA . ALA A 1 181 ? 22.928 -9.932 -7.076 1.00 55.81 181 ALA A CA 1
ATOM 1391 C C . ALA A 1 181 ? 24.427 -10.217 -7.280 1.00 55.81 181 ALA A C 1
ATOM 1393 O O . ALA A 1 181 ? 25.057 -9.585 -8.120 1.00 55.81 181 ALA A O 1
ATOM 1394 N N . ALA A 1 182 ? 24.990 -11.199 -6.563 1.00 56.84 182 ALA A N 1
ATOM 1395 C CA . ALA A 1 182 ? 26.399 -11.583 -6.710 1.00 56.84 182 ALA A CA 1
ATOM 1396 C C . ALA A 1 182 ? 26.720 -12.186 -8.093 1.00 56.84 182 ALA A C 1
ATOM 1398 O O . ALA A 1 182 ? 27.851 -12.091 -8.558 1.00 56.84 182 ALA A O 1
ATOM 1399 N N . ALA A 1 183 ? 25.726 -12.768 -8.770 1.00 55.56 183 ALA A N 1
ATOM 1400 C CA . ALA A 1 183 ? 25.879 -13.294 -10.126 1.00 55.56 183 ALA A CA 1
ATOM 1401 C C . ALA A 1 183 ? 25.921 -12.202 -11.215 1.00 55.56 183 ALA A C 1
ATOM 1403 O O . ALA A 1 183 ? 26.381 -12.478 -12.318 1.00 55.56 183 ALA A O 1
ATOM 1404 N N . ASN A 1 184 ? 25.468 -10.978 -10.915 1.00 55.81 184 ASN A N 1
ATOM 1405 C CA . ASN A 1 184 ? 25.437 -9.860 -11.868 1.00 55.81 184 ASN A CA 1
ATOM 1406 C C . ASN A 1 184 ? 26.589 -8.854 -11.684 1.00 55.81 184 ASN A C 1
ATOM 1408 O O . ASN A 1 184 ? 26.733 -7.967 -12.517 1.00 55.81 184 ASN A O 1
ATOM 1412 N N . ASP A 1 185 ? 27.402 -8.997 -10.630 1.00 49.00 185 ASP A N 1
ATOM 1413 C CA . ASP A 1 185 ? 28.606 -8.178 -10.373 1.00 49.00 185 ASP A CA 1
ATOM 1414 C C . ASP A 1 185 ? 29.898 -8.864 -10.863 1.00 49.00 185 ASP A C 1
ATOM 1416 O O . ASP A 1 185 ? 31.008 -8.402 -10.627 1.00 49.00 185 ASP A O 1
ATOM 1420 N N . SER A 1 186 ? 29.763 -10.004 -11.548 1.00 45.84 186 SER A N 1
ATOM 1421 C CA . SER A 1 186 ? 30.871 -10.625 -12.273 1.00 45.84 186 SER A CA 1
ATOM 1422 C C . SER A 1 186 ? 30.979 -9.959 -13.645 1.00 45.84 186 SER A C 1
ATOM 1424 O O . SER A 1 186 ? 30.365 -10.412 -14.612 1.00 45.84 186 SER A O 1
ATOM 1426 N N . GLU A 1 187 ? 31.725 -8.855 -13.722 1.00 44.31 187 GLU A N 1
ATOM 1427 C CA . GLU A 1 187 ? 32.263 -8.372 -14.996 1.00 44.31 187 GLU A CA 1
ATOM 1428 C C . GLU A 1 187 ? 32.935 -9.549 -15.731 1.00 44.31 187 GLU A C 1
ATOM 1430 O O . GLU A 1 187 ? 33.698 -10.299 -15.110 1.00 44.31 187 GLU A O 1
ATOM 1435 N N . PRO A 1 188 ? 32.672 -9.765 -17.032 1.00 45.09 188 PRO A N 1
ATOM 1436 C CA . PRO A 1 188 ? 33.490 -10.676 -17.806 1.00 45.09 188 PRO A CA 1
ATOM 1437 C C . PRO A 1 188 ? 34.860 -10.017 -17.984 1.00 45.09 188 PRO A C 1
ATOM 1439 O O . PRO A 1 188 ? 35.009 -9.081 -18.766 1.00 45.09 188 PRO A O 1
ATOM 1442 N N . ASP A 1 189 ? 35.844 -10.517 -17.242 1.00 42.84 189 ASP A N 1
ATOM 1443 C CA . ASP A 1 189 ? 37.268 -10.334 -17.509 1.00 42.84 189 ASP A CA 1
ATOM 1444 C C . ASP A 1 189 ? 37.559 -10.884 -18.916 1.00 42.84 189 ASP A C 1
ATOM 1446 O O . ASP A 1 189 ? 37.732 -12.086 -19.131 1.00 42.84 189 ASP A O 1
ATOM 1450 N N . SER A 1 190 ? 37.460 -10.008 -19.916 1.00 46.81 190 SER A N 1
ATOM 1451 C CA . SER A 1 190 ? 37.857 -10.294 -21.288 1.00 46.81 190 SER A CA 1
ATOM 1452 C C . SER A 1 190 ? 39.376 -10.236 -21.357 1.00 46.81 190 SER A C 1
ATOM 1454 O O . SER A 1 190 ? 39.967 -9.163 -21.231 1.00 46.81 190 SER A O 1
ATOM 1456 N N . GLY A 1 191 ? 39.971 -11.410 -21.533 1.00 40.72 191 GLY A N 1
ATOM 1457 C CA . GLY A 1 191 ? 41.405 -11.612 -21.554 1.00 40.72 191 GLY A CA 1
ATOM 1458 C C . GLY A 1 191 ? 42.175 -10.948 -22.699 1.00 40.72 191 GLY A C 1
ATOM 1459 O O . GLY A 1 191 ? 41.623 -10.504 -23.702 1.00 40.72 191 GLY A O 1
ATOM 1460 N N . GLU A 1 192 ? 43.489 -10.990 -22.478 1.00 47.94 192 GLU A N 1
ATOM 1461 C CA . GLU A 1 192 ? 44.558 -11.249 -23.448 1.00 47.94 192 GLU A CA 1
ATOM 1462 C C . GLU A 1 192 ? 44.753 -10.251 -24.606 1.00 47.94 192 GLU A C 1
ATOM 1464 O O . GLU A 1 192 ? 44.154 -10.369 -25.668 1.00 47.94 192 GLU A O 1
ATOM 1469 N N . GLU A 1 193 ? 45.767 -9.387 -24.468 1.00 42.25 193 GLU A N 1
ATOM 1470 C CA . GLU A 1 193 ? 46.726 -9.176 -25.560 1.00 42.25 193 GLU A CA 1
ATOM 1471 C C . GLU A 1 193 ? 48.153 -9.433 -25.057 1.00 42.25 193 GLU A C 1
ATOM 1473 O O . GLU A 1 193 ? 48.730 -8.701 -24.250 1.00 42.25 193 GLU A O 1
ATOM 1478 N N . GLU A 1 194 ? 48.687 -10.549 -25.541 1.00 48.22 194 GLU A N 1
ATOM 1479 C CA . GLU A 1 194 ? 50.056 -11.018 -25.416 1.00 48.22 194 GLU A CA 1
ATOM 1480 C C . GLU A 1 194 ? 50.977 -10.096 -26.239 1.00 48.22 194 GLU A C 1
ATOM 1482 O O . GLU A 1 194 ? 50.861 -10.008 -27.460 1.00 48.22 194 GLU A O 1
ATOM 1487 N N . SER A 1 195 ? 51.896 -9.382 -25.582 1.00 42.00 195 SER A N 1
ATOM 1488 C CA . SER A 1 195 ? 52.927 -8.579 -26.250 1.00 42.00 195 SER A CA 1
ATOM 1489 C C . SER A 1 195 ? 54.264 -9.308 -26.187 1.00 42.00 195 SER A C 1
ATOM 1491 O O . SER A 1 195 ? 54.911 -9.405 -25.142 1.00 42.00 195 SER A O 1
ATOM 1493 N N . SER A 1 196 ? 54.655 -9.849 -27.338 1.00 45.94 196 SER A N 1
ATOM 1494 C CA . SER A 1 196 ? 55.954 -10.448 -27.612 1.00 45.94 196 SER A CA 1
ATOM 1495 C C . SER A 1 196 ? 57.067 -9.395 -27.596 1.00 45.94 196 SER A C 1
ATOM 1497 O O . SER A 1 196 ? 56.991 -8.427 -28.344 1.00 45.94 196 SER A O 1
ATOM 1499 N N . ALA A 1 197 ? 58.141 -9.624 -26.832 1.00 44.94 197 ALA A N 1
ATOM 1500 C CA . ALA A 1 197 ? 59.495 -9.157 -27.163 1.00 44.94 197 ALA A CA 1
ATOM 1501 C C . ALA A 1 197 ? 60.533 -9.695 -26.163 1.00 44.94 197 ALA A C 1
ATOM 1503 O O . ALA A 1 197 ? 60.742 -9.112 -25.100 1.00 44.94 197 ALA A O 1
ATOM 1504 N N . SER A 1 198 ? 61.253 -10.763 -26.513 1.00 45.16 198 SER A N 1
ATOM 1505 C CA . SER A 1 198 ? 62.665 -10.907 -26.116 1.00 45.16 198 SER A CA 1
ATOM 1506 C C . SER A 1 198 ? 63.377 -11.841 -27.090 1.00 45.16 198 SER A C 1
ATOM 1508 O O . SER A 1 198 ? 63.409 -13.058 -26.936 1.00 45.16 198 SER A O 1
ATOM 1510 N N . GLU A 1 199 ? 63.939 -11.234 -28.125 1.00 44.91 199 GLU A N 1
ATOM 1511 C CA . GLU A 1 199 ? 64.921 -11.839 -29.007 1.00 44.91 199 GLU A CA 1
ATOM 1512 C C . GLU A 1 199 ? 66.283 -11.767 -28.303 1.00 44.91 199 GLU A C 1
ATOM 1514 O O . GLU A 1 199 ? 66.794 -10.676 -28.046 1.00 44.91 199 GLU A O 1
ATOM 1519 N N . GLN A 1 200 ? 66.870 -12.912 -27.950 1.00 47.88 200 GLN A N 1
ATOM 1520 C CA . GLN A 1 200 ? 68.305 -12.982 -27.682 1.00 47.88 200 GLN A CA 1
ATOM 1521 C C . GLN A 1 200 ? 68.869 -14.341 -28.090 1.00 47.88 200 GLN A C 1
ATOM 1523 O O . GLN A 1 200 ? 68.616 -15.383 -27.490 1.00 47.88 200 GLN A O 1
ATOM 1528 N N . GLN A 1 201 ? 69.631 -14.267 -29.174 1.00 44.31 201 GLN A N 1
ATOM 1529 C CA . GLN A 1 201 ? 70.516 -15.283 -29.709 1.00 44.31 201 GLN A CA 1
ATOM 1530 C C . GLN A 1 201 ? 71.601 -15.638 -28.683 1.00 44.31 201 GLN A C 1
ATOM 1532 O O . GLN A 1 201 ? 72.244 -14.748 -28.130 1.00 44.31 201 GLN A O 1
ATOM 1537 N N . HIS A 1 202 ? 71.877 -16.928 -28.514 1.00 45.66 202 HIS A N 1
ATOM 1538 C CA . HIS A 1 202 ? 73.234 -17.437 -28.709 1.00 45.66 202 HIS A CA 1
ATOM 1539 C C . HIS A 1 202 ? 73.212 -18.959 -28.839 1.00 45.66 202 HIS A C 1
ATOM 1541 O O . HIS A 1 202 ? 72.999 -19.698 -27.879 1.00 45.66 202 HIS A O 1
ATOM 1547 N N . GLU A 1 203 ? 73.468 -19.411 -30.061 1.00 45.88 203 GLU A N 1
ATOM 1548 C CA . GLU A 1 203 ? 73.956 -20.750 -30.343 1.00 45.88 203 GLU A CA 1
ATOM 1549 C C . GLU A 1 203 ? 75.396 -20.875 -29.829 1.00 45.88 203 GLU A C 1
ATOM 1551 O O . GLU A 1 203 ? 76.248 -20.046 -30.144 1.00 45.88 203 GLU A O 1
ATOM 1556 N N . HIS A 1 204 ? 75.694 -21.941 -29.089 1.00 46.75 204 HIS A N 1
ATOM 1557 C CA . HIS A 1 204 ? 77.047 -22.487 -29.036 1.00 46.75 204 HIS A CA 1
ATOM 1558 C C . HIS A 1 204 ? 76.997 -24.011 -28.872 1.00 46.75 204 HIS A C 1
ATOM 1560 O O . HIS A 1 204 ? 76.820 -24.549 -27.787 1.00 46.75 204 HIS A O 1
ATOM 1566 N N . SER A 1 205 ? 77.103 -24.669 -30.028 1.00 45.41 205 SER A N 1
ATOM 1567 C CA . SER A 1 205 ? 77.972 -25.804 -30.363 1.00 45.41 205 SER A CA 1
ATOM 1568 C C . SER A 1 205 ? 78.422 -26.781 -29.262 1.00 45.41 205 SER A C 1
ATOM 1570 O O . SER A 1 205 ? 79.135 -26.420 -28.327 1.00 45.41 205 SER A O 1
ATOM 1572 N N . GLY A 1 206 ? 78.148 -28.062 -29.521 1.00 41.44 206 GLY A N 1
ATOM 1573 C CA . GLY A 1 206 ? 78.787 -29.241 -28.927 1.00 41.44 206 GLY A CA 1
ATOM 1574 C C . GLY A 1 206 ? 77.759 -30.370 -28.835 1.00 41.44 206 GLY A C 1
ATOM 1575 O O . GLY A 1 206 ? 76.869 -30.308 -28.005 1.00 41.44 206 GLY A O 1
ATOM 1576 N N . GLY A 1 207 ? 77.711 -31.397 -29.680 1.00 42.03 207 GLY A N 1
ATOM 1577 C CA . GLY A 1 207 ? 78.761 -32.088 -30.411 1.00 42.03 207 GLY A CA 1
ATOM 1578 C C . GLY A 1 207 ? 78.798 -33.524 -29.890 1.00 42.03 207 GLY A C 1
ATOM 1579 O O . GLY A 1 207 ? 79.266 -33.727 -28.779 1.00 42.03 207 GLY A O 1
ATOM 1580 N N . GLN A 1 208 ? 78.312 -34.503 -30.663 1.00 47.41 208 GLN A N 1
ATOM 1581 C CA . GLN A 1 208 ? 78.867 -35.864 -30.682 1.00 47.41 208 GLN A CA 1
ATOM 1582 C C . GLN A 1 208 ? 78.310 -36.707 -31.839 1.00 47.41 208 GLN A C 1
ATOM 1584 O O . GLN A 1 208 ? 77.132 -36.651 -32.182 1.00 47.41 208 GLN A O 1
ATOM 1589 N N . SER A 1 209 ? 79.253 -37.419 -32.450 1.00 50.88 209 SER A N 1
ATOM 1590 C CA . SER A 1 209 ? 79.268 -38.059 -33.765 1.00 50.88 209 SER A CA 1
ATOM 1591 C C . SER A 1 209 ? 78.494 -39.386 -33.868 1.00 50.88 209 SER A C 1
ATOM 1593 O O . SER A 1 209 ? 78.184 -39.994 -32.844 1.00 50.88 209 SER A O 1
ATOM 1595 N N . PRO A 1 210 ? 78.240 -39.876 -35.100 1.00 57.38 210 PRO A N 1
ATOM 1596 C CA . PRO A 1 210 ? 77.639 -41.181 -35.363 1.00 57.38 210 PRO A CA 1
ATOM 1597 C C . PRO A 1 210 ? 78.684 -42.303 -35.548 1.00 57.38 210 PRO A C 1
ATOM 1599 O O . PRO A 1 210 ? 79.805 -42.021 -35.960 1.00 57.38 210 PRO A O 1
ATOM 1602 N N . GLN A 1 211 ? 78.212 -43.537 -35.307 1.00 48.34 211 GLN A N 1
ATOM 1603 C CA . GLN A 1 211 ? 78.722 -44.876 -35.685 1.00 48.34 211 GLN A CA 1
ATOM 1604 C C . GLN A 1 211 ? 80.165 -45.268 -35.344 1.00 48.34 211 GLN A C 1
ATOM 1606 O O . GLN A 1 211 ? 81.119 -44.719 -35.928 1.00 48.34 211 GLN A O 1
#